Protein AF-A0A380MUN2-F1 (afdb_monomer)

Radius of gyration: 21.67 Å; Cα contacts (8 Å, |Δi|>4): 371; chains: 1; bounding box: 38×36×96 Å

Solvent-accessible surface area (backbone atoms only — not comparable to full-atom values): 10133 Å² total; per-residue (Å²): 135,88,82,86,85,76,82,78,80,78,74,77,78,76,71,75,78,77,67,61,36,47,60,66,56,54,31,53,50,42,39,72,58,62,62,52,36,33,36,39,44,33,40,36,39,48,80,94,51,96,63,57,52,64,36,32,35,39,39,40,35,40,52,42,86,88,79,66,45,54,35,38,41,39,36,34,62,33,86,57,75,43,47,36,42,38,43,92,96,43,37,25,34,62,51,93,94,35,79,40,82,55,82,50,72,70,49,55,57,52,46,55,52,46,42,47,44,60,37,52,54,68,61,48,56,72,46,22,47,78,49,45,41,47,34,75,70,51,30,39,42,39,38,35,50,64,42,74,74,45,43,65,50,32,55,38,34,42,37,33,28,37,78,48,77,34,36,41,37,38,34,31,52,86,66,30,37,38,41,36,42,44,49,74,60,131

InterPro domains:
  IPR004564 Outer membrane lipoprotein carrier protein LolA-like [PF19574] (24-177)
  IPR004564 Outer membrane lipoprotein carrier protein LolA-like [cd16325] (24-185)
  IPR029046 Lipoprotein localisation LolA/LolB/LppX [SSF89392] (29-184)

Structure (mmCIF, N/CA/C/O backbone):
data_AF-A0A380MUN2-F1
#
_entry.id   AF-A0A380MUN2-F1
#
loop_
_atom_site.group_PDB
_atom_site.id
_atom_site.type_symbol
_atom_site.label_atom_id
_atom_site.label_alt_id
_atom_site.label_comp_id
_atom_site.label_asym_id
_atom_site.label_entity_id
_atom_site.label_seq_id
_atom_site.pdbx_PDB_ins_code
_atom_site.Cartn_x
_atom_site.Cartn_y
_atom_site.Cartn_z
_atom_site.occupancy
_atom_site.B_iso_or_equiv
_atom_site.auth_seq_id
_atom_site.auth_comp_id
_atom_site.auth_asym_id
_atom_site.auth_atom_id
_atom_site.pdbx_PDB_model_num
ATOM 1 N N . MET A 1 1 ? 10.670 -14.503 -75.117 1.00 39.28 1 MET A N 1
ATOM 2 C CA . MET A 1 1 ? 11.523 -13.384 -74.653 1.00 39.28 1 MET A CA 1
ATOM 3 C C . MET A 1 1 ? 10.653 -12.486 -73.768 1.00 39.28 1 MET A C 1
ATOM 5 O O . MET A 1 1 ? 9.633 -12.039 -74.254 1.00 39.28 1 MET A O 1
ATOM 9 N N . ILE A 1 2 ? 10.826 -12.516 -72.432 1.00 44.19 2 ILE A N 1
ATOM 10 C CA . ILE A 1 2 ? 11.514 -11.465 -71.623 1.00 44.19 2 ILE A CA 1
ATOM 11 C C . ILE A 1 2 ? 10.584 -10.236 -71.470 1.00 44.19 2 ILE A C 1
ATOM 13 O O . ILE A 1 2 ? 10.291 -9.609 -72.469 1.00 44.19 2 ILE A O 1
ATOM 17 N N . LYS A 1 3 ? 10.048 -9.821 -70.310 1.00 42.91 3 LYS A N 1
ATOM 18 C CA . LYS A 1 3 ? 10.453 -9.927 -68.895 1.00 42.91 3 LYS A CA 1
ATOM 19 C C . LYS A 1 3 ? 9.218 -9.852 -67.975 1.00 42.91 3 LYS A C 1
ATOM 21 O O . LYS A 1 3 ? 8.330 -9.034 -68.178 1.00 42.91 3 LYS A O 1
ATOM 26 N N . ARG A 1 4 ? 9.213 -10.696 -66.939 1.00 52.41 4 ARG A N 1
ATOM 27 C CA . ARG A 1 4 ? 8.294 -10.681 -65.789 1.00 52.41 4 ARG A CA 1
ATOM 28 C C . ARG A 1 4 ? 8.614 -9.459 -64.918 1.00 52.41 4 ARG A C 1
ATOM 30 O O . ARG A 1 4 ? 9.709 -9.402 -64.366 1.00 52.41 4 ARG A O 1
ATOM 37 N N . TYR A 1 5 ? 7.688 -8.515 -64.770 1.00 54.03 5 TYR A N 1
ATOM 38 C CA . TYR A 1 5 ? 7.782 -7.483 -63.734 1.00 54.03 5 TYR A CA 1
ATOM 39 C C . TYR A 1 5 ? 7.218 -8.049 -62.430 1.00 54.03 5 TYR A C 1
ATOM 41 O O . TYR A 1 5 ? 6.038 -7.920 -62.123 1.00 54.03 5 TYR A O 1
ATOM 49 N N . LEU A 1 6 ? 8.080 -8.750 -61.694 1.00 49.31 6 LEU A N 1
ATOM 50 C CA . LEU A 1 6 ? 7.841 -9.124 -60.307 1.00 49.31 6 LEU A CA 1
ATOM 51 C C . LEU A 1 6 ? 8.139 -7.880 -59.457 1.00 49.31 6 LEU A C 1
ATOM 53 O O . LEU A 1 6 ? 9.292 -7.613 -59.124 1.00 49.31 6 LEU A O 1
ATOM 57 N N . ILE A 1 7 ? 7.119 -7.070 -59.175 1.00 56.44 7 ILE A N 1
ATOM 58 C CA . ILE A 1 7 ? 7.229 -5.984 -58.196 1.00 56.44 7 ILE A CA 1
ATOM 59 C C . ILE A 1 7 ? 7.293 -6.651 -56.819 1.00 56.44 7 ILE A C 1
ATOM 61 O O . ILE A 1 7 ? 6.284 -7.082 -56.267 1.00 56.44 7 ILE A O 1
ATOM 65 N N . LEU A 1 8 ? 8.513 -6.800 -56.305 1.00 51.88 8 LEU A N 1
ATOM 66 C CA . LEU A 1 8 ? 8.790 -7.158 -54.920 1.00 51.88 8 LEU A CA 1
ATOM 67 C C . LEU A 1 8 ? 8.307 -6.006 -54.033 1.00 51.88 8 LEU A C 1
ATOM 69 O O . LEU A 1 8 ? 8.982 -4.989 -53.891 1.00 51.88 8 LEU A O 1
ATOM 73 N N . ILE A 1 9 ? 7.121 -6.168 -53.448 1.00 57.00 9 ILE A N 1
ATOM 74 C CA . ILE A 1 9 ? 6.681 -5.378 -52.300 1.00 57.00 9 ILE A CA 1
ATOM 75 C C . ILE A 1 9 ? 7.599 -5.780 -51.144 1.00 57.00 9 ILE A C 1
ATOM 77 O O . ILE A 1 9 ? 7.397 -6.800 -50.489 1.00 57.00 9 ILE A O 1
ATOM 81 N N . LEU A 1 10 ? 8.660 -5.000 -50.942 1.00 52.75 10 LEU A N 1
ATOM 82 C CA . LEU A 1 10 ? 9.506 -5.069 -49.761 1.00 52.75 10 LEU A CA 1
ATOM 83 C C . LEU A 1 10 ? 8.689 -4.490 -48.598 1.00 52.75 10 LEU A C 1
ATOM 85 O O . LEU A 1 10 ? 8.788 -3.310 -48.270 1.00 52.75 10 LEU A O 1
ATOM 89 N N . SER A 1 11 ? 7.808 -5.308 -48.022 1.00 58.56 11 SER A N 1
ATOM 90 C CA . SER A 1 11 ? 7.147 -4.991 -46.764 1.00 58.56 11 SER A CA 1
ATOM 91 C C . SER A 1 11 ? 8.227 -4.926 -45.690 1.00 58.56 11 SER A C 1
ATOM 93 O O . SER A 1 11 ? 8.662 -5.952 -45.164 1.00 58.56 11 SER A O 1
ATOM 95 N N . ALA A 1 12 ? 8.700 -3.715 -45.405 1.00 54.59 12 ALA A N 1
ATOM 96 C CA . ALA A 1 12 ? 9.470 -3.426 -44.215 1.00 54.59 12 ALA A CA 1
ATOM 97 C C . ALA A 1 12 ? 8.610 -3.837 -43.014 1.00 54.59 12 ALA A C 1
ATOM 99 O O . ALA A 1 12 ? 7.695 -3.117 -42.616 1.00 54.59 12 ALA A O 1
ATOM 100 N N . LEU A 1 13 ? 8.881 -5.021 -42.459 1.00 53.84 13 LEU A N 1
ATOM 101 C CA . LEU A 1 13 ? 8.507 -5.341 -41.092 1.00 53.84 13 LEU A CA 1
ATOM 102 C C . LEU A 1 13 ? 9.289 -4.358 -40.217 1.00 53.84 13 LEU A C 1
ATOM 104 O O . LEU A 1 13 ? 10.392 -4.644 -39.761 1.00 53.84 13 LEU A O 1
ATOM 108 N N . MET A 1 14 ? 8.730 -3.165 -40.014 1.00 52.12 14 MET A N 1
ATOM 109 C CA . MET A 1 14 ? 8.998 -2.412 -38.802 1.00 52.12 14 MET A CA 1
ATOM 110 C C . MET A 1 14 ? 8.396 -3.245 -37.679 1.00 52.12 14 MET A C 1
ATOM 112 O O . MET A 1 14 ? 7.242 -3.069 -37.299 1.00 52.12 14 MET A O 1
ATOM 116 N N . THR A 1 15 ? 9.156 -4.223 -37.194 1.00 51.22 15 THR A N 1
ATOM 117 C CA . THR A 1 15 ? 8.929 -4.780 -35.872 1.00 51.22 15 THR A CA 1
ATOM 118 C C . THR A 1 15 ? 9.022 -3.599 -34.926 1.00 51.22 15 THR A C 1
ATOM 120 O O . THR A 1 15 ? 10.104 -3.095 -34.639 1.00 51.22 15 THR A O 1
ATOM 123 N N . THR A 1 16 ? 7.876 -3.081 -34.495 1.00 53.41 16 THR A N 1
ATOM 124 C CA . THR A 1 16 ? 7.834 -2.190 -33.348 1.00 53.41 16 THR A CA 1
ATOM 125 C C . THR A 1 16 ? 8.392 -3.006 -32.198 1.00 53.41 16 THR A C 1
ATOM 127 O O . THR A 1 16 ? 7.759 -3.964 -31.752 1.00 53.41 16 THR A O 1
ATOM 130 N N . TRP A 1 17 ? 9.610 -2.681 -31.774 1.00 56.34 17 TRP A N 1
ATOM 131 C CA . TRP A 1 17 ? 10.154 -3.170 -30.522 1.00 56.34 17 TRP A CA 1
ATOM 132 C C . TRP A 1 17 ? 9.238 -2.601 -29.446 1.00 56.34 17 TRP A C 1
ATOM 134 O O . TRP A 1 17 ? 9.382 -1.452 -29.034 1.00 56.34 17 TRP A O 1
ATOM 144 N N . ALA A 1 18 ? 8.218 -3.368 -29.070 1.00 58.12 18 ALA A N 1
ATOM 145 C CA . ALA A 1 18 ? 7.436 -3.082 -27.890 1.00 58.12 18 ALA A CA 1
ATOM 146 C C . ALA A 1 18 ? 8.373 -3.361 -26.716 1.00 58.12 18 ALA A C 1
ATOM 148 O O . ALA A 1 18 ? 8.508 -4.498 -26.264 1.00 58.12 18 ALA A O 1
ATOM 149 N N . TYR A 1 19 ? 9.115 -2.335 -26.301 1.00 68.50 19 TYR A N 1
ATOM 150 C CA . TYR A 1 19 ? 9.854 -2.375 -25.053 1.00 68.50 19 TYR A CA 1
ATOM 151 C C . TYR A 1 19 ? 8.816 -2.495 -23.943 1.00 68.50 19 TYR A C 1
ATOM 153 O O . TYR A 1 19 ? 8.148 -1.521 -23.608 1.00 68.50 19 TYR A O 1
ATOM 161 N N . SER A 1 20 ? 8.648 -3.711 -23.425 1.00 84.44 20 SER A N 1
ATOM 162 C CA . SER A 1 20 ? 7.908 -3.910 -22.187 1.00 84.44 20 SER A CA 1
ATOM 163 C C . SER A 1 20 ? 8.639 -3.146 -21.097 1.00 84.44 20 SER A C 1
ATOM 165 O O . SER A 1 20 ? 9.856 -3.295 -20.946 1.00 84.44 20 SER A O 1
ATOM 167 N N . ILE A 1 21 ? 7.904 -2.324 -20.358 1.00 92.19 21 ILE A N 1
ATOM 168 C CA . ILE A 1 21 ? 8.467 -1.602 -19.226 1.00 92.19 21 ILE A CA 1
ATOM 169 C C . ILE A 1 21 ? 9.034 -2.590 -18.205 1.00 92.19 21 ILE A C 1
ATOM 171 O O . ILE A 1 21 ? 8.434 -3.638 -17.942 1.00 92.19 21 ILE A O 1
ATOM 175 N N . THR A 1 22 ? 10.195 -2.269 -17.641 1.00 92.44 22 THR A N 1
ATOM 176 C CA . THR A 1 22 ? 10.779 -3.066 -16.564 1.00 92.44 22 THR A CA 1
ATOM 177 C C . THR A 1 22 ? 10.295 -2.574 -15.201 1.00 92.44 22 THR A C 1
ATOM 179 O O . THR A 1 22 ? 9.937 -1.401 -15.041 1.00 92.44 22 THR A O 1
ATOM 182 N N . PRO A 1 23 ? 10.298 -3.444 -14.185 1.00 90.50 23 PRO A N 1
ATOM 183 C CA . PRO A 1 23 ? 9.978 -3.042 -12.823 1.00 90.50 23 PRO A CA 1
ATOM 184 C C . PRO A 1 23 ? 10.822 -1.846 -12.309 1.00 90.50 23 PRO A C 1
ATOM 186 O O . PRO A 1 23 ? 10.283 -0.915 -11.708 1.00 90.50 23 PRO A O 1
ATOM 189 N N . GLU A 1 24 ? 12.118 -1.798 -12.637 1.00 88.50 24 GLU A N 1
ATOM 190 C CA . GLU A 1 24 ? 13.032 -0.703 -12.271 1.00 88.50 24 GLU A CA 1
ATOM 191 C C . GLU A 1 24 ? 12.635 0.617 -12.944 1.00 88.50 24 GLU A C 1
ATOM 193 O O . GLU A 1 24 ? 12.717 1.684 -12.336 1.00 88.50 24 GLU A O 1
ATOM 198 N N . GLN A 1 25 ? 12.178 0.563 -14.200 1.00 90.94 25 GLN A N 1
ATOM 199 C CA . GLN A 1 25 ? 11.708 1.746 -14.924 1.00 90.94 25 GLN A CA 1
ATOM 200 C C . GLN A 1 25 ? 10.449 2.337 -14.278 1.00 90.94 25 GLN A C 1
ATOM 202 O O . GLN A 1 25 ? 10.354 3.558 -14.146 1.00 90.94 25 GLN A O 1
ATOM 207 N N . ILE A 1 26 ? 9.520 1.488 -13.817 1.00 90.94 26 ILE A N 1
ATOM 208 C CA . ILE A 1 26 ? 8.344 1.925 -13.046 1.00 90.94 26 ILE A CA 1
ATOM 209 C C . ILE A 1 26 ? 8.791 2.610 -11.749 1.00 90.94 26 ILE A C 1
ATOM 211 O O . ILE A 1 26 ? 8.302 3.692 -11.423 1.00 90.94 26 ILE A O 1
ATOM 215 N N . ALA A 1 27 ? 9.748 2.021 -11.028 1.00 86.06 27 ALA A N 1
ATOM 216 C CA . ALA A 1 27 ? 10.263 2.590 -9.785 1.00 86.06 27 ALA A CA 1
ATOM 217 C C . ALA A 1 27 ? 10.883 3.979 -9.997 1.00 86.06 27 ALA A C 1
ATOM 219 O O . ALA A 1 27 ? 10.533 4.926 -9.292 1.00 86.06 27 ALA A O 1
ATOM 220 N N . ILE A 1 28 ? 11.738 4.128 -11.015 1.00 87.62 28 ILE A N 1
ATOM 221 C CA . ILE A 1 28 ? 12.347 5.414 -11.384 1.00 87.62 28 ILE A CA 1
ATOM 222 C C . ILE A 1 28 ? 11.261 6.451 -11.702 1.00 87.62 28 ILE A C 1
ATOM 224 O O . ILE A 1 28 ? 11.330 7.589 -11.233 1.00 87.62 28 ILE A O 1
ATOM 228 N N . GLN A 1 29 ? 10.234 6.064 -12.461 1.00 88.81 29 GLN A N 1
ATOM 229 C CA . GLN A 1 29 ? 9.125 6.946 -12.824 1.00 88.81 29 GLN A CA 1
ATOM 230 C C . GLN A 1 29 ? 8.338 7.439 -11.596 1.00 88.81 29 GLN A C 1
ATOM 232 O O . GLN A 1 29 ? 8.020 8.628 -11.495 1.00 88.81 29 GLN A O 1
ATOM 237 N N . LEU A 1 30 ? 8.070 6.556 -10.629 1.00 85.69 30 LEU A N 1
ATOM 238 C CA . LEU A 1 30 ? 7.397 6.907 -9.373 1.00 85.69 30 LEU A CA 1
ATOM 239 C C . LEU A 1 30 ? 8.280 7.763 -8.449 1.00 85.69 30 LEU A C 1
ATOM 241 O O . LEU A 1 30 ? 7.787 8.664 -7.762 1.00 85.69 30 LEU A O 1
ATOM 245 N N . GLN A 1 31 ? 9.595 7.540 -8.451 1.00 83.19 31 GLN A N 1
ATOM 246 C CA . GLN A 1 31 ? 10.541 8.312 -7.646 1.00 83.19 31 GLN A CA 1
ATOM 247 C C . GLN A 1 31 ? 10.651 9.774 -8.085 1.00 83.19 31 GLN A C 1
ATOM 249 O O . GLN A 1 31 ? 10.779 10.643 -7.220 1.00 83.19 31 GLN A O 1
ATOM 254 N N . GLN A 1 32 ? 10.561 10.055 -9.390 1.00 84.06 32 GLN A N 1
ATOM 255 C CA . GLN A 1 32 ? 10.694 11.406 -9.957 1.00 84.06 32 GLN A CA 1
ATOM 256 C C . GLN A 1 32 ? 9.649 12.407 -9.434 1.00 84.06 32 GLN A C 1
ATOM 258 O O . GLN A 1 32 ? 9.868 13.620 -9.496 1.00 84.06 32 GLN A O 1
ATOM 263 N N . GLN A 1 33 ? 8.539 11.919 -8.875 1.00 80.00 33 GLN A N 1
ATOM 264 C CA . GLN A 1 33 ? 7.504 12.754 -8.275 1.00 80.00 33 GLN A CA 1
ATOM 265 C C . GLN A 1 33 ? 8.009 13.353 -6.948 1.00 80.00 33 GLN A C 1
ATOM 267 O O . GLN A 1 33 ? 8.146 12.644 -5.945 1.00 80.00 33 GLN A O 1
ATOM 272 N N . LYS A 1 34 ? 8.311 14.662 -6.955 1.00 77.62 34 LYS A N 1
ATOM 273 C CA . LYS A 1 34 ? 8.815 15.420 -5.787 1.00 77.62 34 LYS A CA 1
ATOM 274 C C . LYS A 1 34 ? 7.748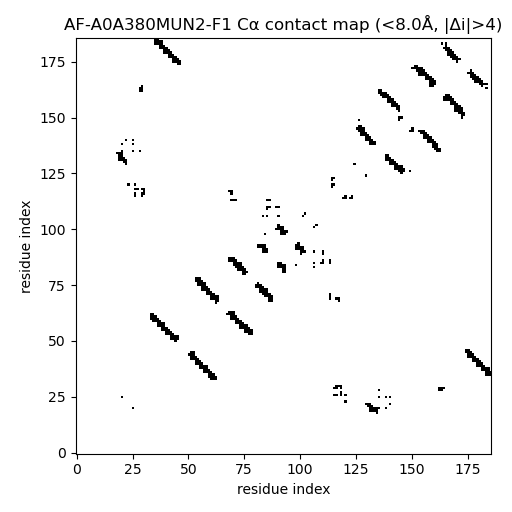 15.658 -4.722 1.00 77.62 34 LYS A C 1
ATOM 276 O O . LYS A 1 34 ? 8.036 15.609 -3.530 1.00 77.62 34 LYS A O 1
ATOM 281 N N . SER A 1 35 ? 6.546 15.978 -5.179 1.00 85.94 35 SER A N 1
ATOM 282 C CA . SER A 1 35 ? 5.355 16.123 -4.359 1.00 85.94 35 SER A CA 1
ATOM 283 C C . SER A 1 35 ? 4.189 15.571 -5.158 1.00 85.94 35 SER A C 1
ATOM 285 O O . SER A 1 35 ? 4.136 15.773 -6.373 1.00 85.94 35 SER A O 1
ATOM 287 N N . LEU A 1 36 ? 3.297 14.851 -4.495 1.00 89.12 36 LEU A N 1
ATOM 288 C CA . LEU A 1 36 ? 2.086 14.329 -5.109 1.00 89.12 36 LEU A CA 1
ATOM 289 C C . LEU A 1 36 ? 0.981 14.337 -4.067 1.00 89.12 36 LEU A C 1
ATOM 291 O O . LEU A 1 36 ? 1.100 13.681 -3.034 1.00 89.12 36 LEU A O 1
ATOM 295 N N . GLU A 1 37 ? -0.097 15.045 -4.359 1.00 93.56 37 GLU A N 1
ATOM 296 C CA . GLU A 1 37 ? -1.292 15.056 -3.529 1.00 93.56 37 GLU A CA 1
ATOM 297 C C . GLU A 1 37 ? -2.501 14.582 -4.323 1.00 93.56 37 GLU A C 1
ATOM 299 O O . GLU A 1 37 ? -2.500 14.558 -5.555 1.00 93.56 37 GLU A O 1
ATOM 304 N N . GLY A 1 38 ? -3.535 14.158 -3.612 1.00 94.81 38 GLY A N 1
ATOM 305 C CA . GLY A 1 38 ? -4.752 13.701 -4.250 1.00 94.81 38 GLY A CA 1
ATOM 306 C C . GLY A 1 38 ? -5.769 13.163 -3.267 1.00 94.81 38 GLY A C 1
ATOM 307 O O . GLY A 1 38 ? -5.652 13.310 -2.048 1.00 94.81 38 GLY A O 1
ATOM 308 N N . SER A 1 39 ? -6.794 12.528 -3.819 1.00 96.56 39 SER A N 1
ATOM 309 C CA . SER A 1 39 ? -7.760 11.749 -3.050 1.00 96.56 39 SER A CA 1
ATOM 310 C C . SER A 1 39 ? -7.621 10.267 -3.324 1.00 96.56 39 SER A C 1
ATOM 312 O O . SER A 1 39 ? -7.180 9.871 -4.401 1.00 96.56 39 SER A O 1
ATOM 314 N N . PHE A 1 40 ? -8.065 9.461 -2.370 1.00 95.06 40 PHE A N 1
ATOM 315 C CA . PHE A 1 40 ? -8.186 8.025 -2.553 1.00 95.06 40 PHE A CA 1
ATOM 316 C C . PHE A 1 40 ? -9.602 7.542 -2.235 1.00 95.06 40 PHE A C 1
ATOM 318 O O . PHE A 1 40 ? -10.309 8.123 -1.404 1.00 95.06 40 PHE A O 1
ATOM 325 N N . PHE A 1 41 ? -9.976 6.435 -2.866 1.00 96.88 41 PHE A N 1
ATOM 326 C CA . PHE A 1 41 ? -11.126 5.620 -2.499 1.00 96.88 41 PHE A CA 1
ATOM 327 C C . PHE A 1 41 ? -10.658 4.183 -2.298 1.00 96.88 41 PHE A C 1
ATOM 329 O O . PHE A 1 41 ? -10.030 3.601 -3.178 1.00 96.88 41 PHE A O 1
ATOM 336 N N . GLN A 1 42 ? -10.934 3.624 -1.127 1.00 94.44 42 GLN A N 1
ATOM 337 C CA . GLN A 1 42 ? -10.507 2.295 -0.731 1.00 94.44 42 GLN A CA 1
ATOM 338 C C . GLN A 1 42 ? -11.718 1.417 -0.440 1.00 94.44 42 GLN A C 1
ATOM 340 O O . GLN A 1 42 ? -12.632 1.828 0.271 1.00 94.44 42 GLN A O 1
ATOM 345 N N . GLN A 1 43 ? -11.658 0.168 -0.892 1.00 95.19 43 GLN A N 1
ATOM 346 C CA . GLN A 1 43 ? -12.603 -0.875 -0.516 1.00 95.19 43 GLN A CA 1
ATOM 347 C C . GLN A 1 43 ? -11.846 -2.050 0.092 1.00 95.19 43 GLN A C 1
ATOM 349 O O . GLN A 1 43 ? -10.881 -2.548 -0.486 1.00 95.19 43 GLN A O 1
ATOM 354 N N . ARG A 1 44 ? -12.280 -2.506 1.268 1.00 92.88 44 ARG A N 1
ATOM 355 C CA . ARG A 1 44 ? -11.740 -3.693 1.937 1.00 92.88 44 ARG A CA 1
ATOM 356 C C . ARG A 1 44 ? -12.816 -4.766 2.037 1.00 92.88 44 ARG A C 1
ATOM 358 O O . ARG A 1 44 ? -13.782 -4.631 2.784 1.00 92.88 44 ARG A O 1
ATOM 365 N N . TYR A 1 45 ? -12.612 -5.846 1.302 1.00 94.19 45 TYR A N 1
ATOM 366 C CA . TYR A 1 45 ? -13.436 -7.043 1.279 1.00 94.19 45 TYR A CA 1
ATOM 367 C C . TYR A 1 45 ? -12.919 -7.993 2.358 1.00 94.19 45 TYR A C 1
ATOM 369 O O . TYR A 1 45 ? -11.879 -8.630 2.190 1.00 94.19 45 TYR A O 1
ATOM 377 N N . LEU A 1 46 ? -13.618 -8.030 3.491 1.00 91.50 46 LEU A N 1
ATOM 378 C CA . LEU A 1 46 ? -13.302 -8.922 4.603 1.00 91.50 46 LEU A CA 1
ATOM 379 C C . LEU A 1 46 ? -14.115 -10.202 4.499 1.00 91.50 46 LEU A C 1
ATOM 381 O O . LEU A 1 46 ? -15.318 -10.167 4.222 1.00 91.50 46 LEU A O 1
ATOM 385 N N . ARG A 1 47 ? -13.481 -11.332 4.807 1.00 88.25 47 ARG A N 1
ATOM 386 C CA . ARG A 1 47 ? -14.195 -12.604 4.886 1.00 88.25 47 ARG A CA 1
ATOM 387 C C . ARG A 1 47 ? -15.343 -12.524 5.898 1.00 88.25 47 ARG A C 1
ATOM 389 O O . ARG A 1 47 ? -15.143 -12.157 7.052 1.00 88.25 47 ARG A O 1
ATOM 396 N N . GLY A 1 48 ? -16.540 -12.914 5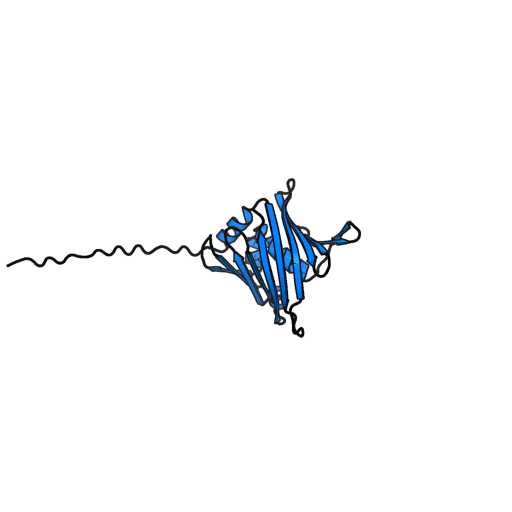.466 1.00 87.50 48 GLY A N 1
ATOM 397 C CA . GLY A 1 48 ? -17.740 -12.928 6.309 1.00 87.50 48 GLY A CA 1
ATOM 398 C C . GLY A 1 48 ? -18.545 -11.626 6.313 1.00 87.50 48 GLY A C 1
ATOM 399 O O . GLY A 1 48 ? -19.601 -11.597 6.937 1.00 87.50 48 GLY A O 1
ATOM 400 N N . LEU A 1 49 ? -18.104 -10.581 5.604 1.00 90.88 49 LEU A N 1
ATOM 401 C CA . LEU A 1 49 ? -18.935 -9.409 5.327 1.00 90.88 49 LEU A CA 1
ATOM 402 C C . LEU A 1 49 ? -19.556 -9.512 3.930 1.00 90.88 49 LEU A C 1
ATOM 404 O O . LEU A 1 49 ? -18.877 -9.854 2.966 1.00 90.88 49 LEU A O 1
ATOM 408 N N . GLU A 1 50 ? -20.844 -9.181 3.816 1.00 90.94 50 GLU A N 1
ATOM 409 C CA . GLU A 1 50 ? -21.551 -9.149 2.524 1.00 90.94 50 GLU A CA 1
ATOM 410 C C . GLU A 1 50 ? -21.136 -7.959 1.652 1.00 90.94 50 GLU A C 1
ATOM 412 O O . GLU A 1 50 ? -21.167 -8.035 0.425 1.00 90.94 50 GLU A O 1
ATOM 417 N N . LYS A 1 51 ? -20.760 -6.844 2.288 1.00 94.00 51 LYS A N 1
ATOM 418 C CA . LYS A 1 51 ? -20.334 -5.607 1.629 1.00 94.00 51 LYS A CA 1
ATOM 419 C C . LYS A 1 51 ? -18.921 -5.235 2.073 1.00 94.00 51 LYS A C 1
ATOM 421 O O . LYS A 1 51 ? -18.575 -5.485 3.232 1.00 94.00 51 LYS A O 1
ATOM 426 N N . PRO A 1 52 ? -18.109 -4.630 1.189 1.00 95.12 52 PRO A N 1
ATOM 427 C CA . PRO A 1 52 ? -16.805 -4.130 1.585 1.00 95.12 52 PRO A CA 1
ATOM 428 C C . PRO A 1 52 ? -16.940 -2.985 2.590 1.00 95.12 52 PRO A C 1
ATOM 430 O O . PRO A 1 52 ? -17.933 -2.257 2.614 1.00 95.12 52 PRO A O 1
ATOM 433 N N . ILE A 1 53 ? -15.900 -2.803 3.397 1.00 93.00 53 ILE A N 1
ATOM 434 C CA . ILE A 1 53 ? -15.703 -1.565 4.146 1.00 93.00 53 ILE A CA 1
ATOM 435 C C . ILE A 1 53 ? -15.130 -0.543 3.174 1.00 93.00 53 ILE A C 1
ATOM 437 O O . ILE A 1 53 ? -14.069 -0.771 2.592 1.00 93.00 53 ILE A O 1
ATOM 441 N N . GLU A 1 54 ? -15.820 0.576 3.024 1.00 95.69 54 GLU A N 1
ATOM 442 C CA . GLU A 1 54 ? -15.406 1.658 2.139 1.00 95.69 54 GLU A CA 1
ATOM 443 C C . GLU A 1 54 ? -14.809 2.795 2.956 1.00 95.69 54 GLU A C 1
ATOM 445 O O . GLU A 1 54 ? -15.376 3.194 3.973 1.00 95.69 54 GLU A O 1
ATOM 450 N N . SER A 1 55 ? -13.669 3.307 2.503 1.00 94.12 55 SER A N 1
ATOM 451 C CA . SER A 1 55 ? -12.978 4.441 3.109 1.00 94.12 55 SER A CA 1
ATOM 452 C C . SER A 1 55 ? -12.550 5.421 2.028 1.00 94.12 55 SER A C 1
ATOM 454 O O . SER A 1 55 ? -12.140 5.018 0.943 1.00 94.12 55 SER A O 1
ATOM 456 N N . CYS A 1 56 ? -12.580 6.713 2.324 1.00 96.12 56 CYS A N 1
ATOM 457 C CA . CYS A 1 56 ? -12.090 7.736 1.406 1.00 96.12 56 CYS A CA 1
ATOM 458 C C . CYS A 1 56 ? -11.390 8.861 2.158 1.00 96.12 56 CYS A C 1
ATOM 460 O O . CYS A 1 56 ? -11.550 9.016 3.375 1.00 96.12 56 CYS A O 1
ATOM 462 N N . GLY A 1 57 ? -10.602 9.638 1.426 1.00 96.06 57 GLY A N 1
ATOM 463 C CA . GLY A 1 57 ? -9.939 10.806 1.978 1.00 96.06 57 GLY A CA 1
ATOM 464 C C . GLY A 1 57 ? -8.841 11.343 1.077 1.00 96.06 57 GLY A C 1
ATOM 465 O O . GLY A 1 57 ? -8.955 11.295 -0.151 1.00 96.06 57 GLY A O 1
ATOM 466 N N . LYS A 1 58 ? -7.785 11.876 1.692 1.00 96.06 58 LYS A N 1
ATOM 467 C CA . LYS A 1 58 ? -6.701 12.605 1.026 1.00 96.06 58 LYS A CA 1
ATOM 468 C C . LYS A 1 58 ? -5.339 12.007 1.332 1.00 96.06 58 LYS A C 1
ATOM 470 O O . LYS A 1 58 ? -5.130 11.405 2.386 1.00 96.06 58 LYS A O 1
ATOM 475 N N . TYR A 1 59 ? -4.405 12.206 0.414 1.00 93.06 59 TYR A N 1
ATOM 476 C CA . TYR A 1 59 ? -3.008 11.863 0.622 1.00 93.06 59 TYR A CA 1
ATOM 477 C C . TYR A 1 59 ? -2.091 12.988 0.149 1.00 93.06 59 TYR A C 1
ATOM 479 O O . TYR A 1 59 ? -2.426 13.717 -0.784 1.00 93.06 59 TYR A O 1
ATOM 487 N N . LEU A 1 60 ? -0.928 13.092 0.786 1.00 92.69 60 LEU A N 1
ATOM 488 C CA . LEU A 1 60 ? 0.172 13.962 0.389 1.00 92.69 60 LEU A CA 1
ATOM 489 C C . LEU A 1 60 ? 1.479 13.189 0.532 1.00 92.69 60 LEU A C 1
ATOM 491 O O . LEU A 1 60 ? 1.789 12.664 1.600 1.00 92.69 60 LEU A O 1
ATOM 495 N N . ILE A 1 61 ? 2.245 13.135 -0.546 1.00 89.00 61 ILE A N 1
ATOM 496 C CA . ILE A 1 61 ? 3.601 12.603 -0.579 1.00 89.00 61 ILE A CA 1
ATOM 497 C C . ILE A 1 61 ? 4.535 13.785 -0.745 1.00 89.00 61 ILE A C 1
ATOM 499 O O . ILE A 1 61 ? 4.376 14.561 -1.683 1.00 89.00 61 ILE A O 1
ATOM 503 N N . GLU A 1 62 ? 5.529 13.897 0.125 1.00 88.88 62 GLU A N 1
ATOM 504 C CA . GLU A 1 62 ? 6.492 14.992 0.089 1.00 88.88 62 GLU A CA 1
ATOM 505 C C . GLU A 1 62 ? 7.900 14.501 0.434 1.00 88.88 62 GLU A C 1
ATOM 507 O O . GLU A 1 62 ? 8.089 13.599 1.253 1.00 88.88 62 GLU A O 1
ATOM 512 N N . THR A 1 63 ? 8.907 15.097 -0.201 1.00 87.00 63 THR A N 1
ATOM 513 C CA . THR A 1 63 ? 10.311 14.887 0.162 1.00 87.00 63 THR A CA 1
ATOM 514 C C . THR A 1 63 ? 10.719 15.844 1.281 1.00 87.00 63 THR A C 1
ATOM 516 O O . THR A 1 63 ? 10.724 17.063 1.096 1.00 87.00 63 THR A O 1
ATOM 519 N N . ILE A 1 64 ? 11.133 15.290 2.421 1.00 84.06 64 ILE A N 1
ATOM 520 C CA . ILE A 1 64 ? 11.676 16.029 3.563 1.00 84.06 64 ILE A CA 1
ATOM 521 C C . ILE A 1 64 ? 12.966 16.737 3.125 1.00 84.06 64 ILE A C 1
ATOM 523 O O . ILE A 1 64 ? 13.864 16.131 2.533 1.00 84.06 64 ILE A O 1
ATOM 527 N N . LYS A 1 65 ? 13.071 18.047 3.379 1.00 83.88 65 LYS A N 1
ATOM 528 C CA . LYS A 1 65 ? 14.149 18.884 2.821 1.00 83.88 65 LYS A CA 1
ATOM 529 C C . LYS A 1 65 ? 15.526 18.500 3.356 1.00 83.88 65 LYS A C 1
ATOM 531 O O . LYS A 1 65 ? 16.484 18.528 2.574 1.00 83.88 65 LYS A O 1
ATOM 536 N N . GLU A 1 66 ? 15.588 18.161 4.640 1.00 83.94 66 GLU A N 1
ATOM 537 C CA . GLU A 1 66 ? 16.794 17.875 5.414 1.00 83.94 66 GLU A CA 1
ATOM 538 C C . GLU A 1 66 ? 17.351 16.483 5.106 1.00 83.94 66 GLU A C 1
ATOM 540 O O . GLU A 1 66 ? 18.540 16.351 4.830 1.00 83.94 66 GLU A O 1
ATOM 545 N N . THR A 1 67 ? 16.498 15.455 5.108 1.00 83.75 67 THR A N 1
ATOM 546 C CA . THR A 1 67 ? 16.920 14.053 4.938 1.00 83.75 67 THR A CA 1
ATOM 547 C C . THR A 1 67 ? 16.829 13.560 3.496 1.00 83.75 67 THR A C 1
ATOM 549 O O . THR A 1 67 ? 17.417 12.537 3.166 1.00 83.75 67 THR A O 1
ATOM 552 N N . LYS A 1 68 ? 16.101 14.276 2.625 1.00 82.75 68 LYS A N 1
ATOM 553 C CA . LYS A 1 68 ? 15.698 13.820 1.279 1.00 82.75 68 LYS A CA 1
ATOM 554 C C . LYS A 1 68 ? 14.846 12.549 1.274 1.00 82.75 68 LYS A C 1
ATOM 556 O O . LYS A 1 68 ? 14.587 12.000 0.205 1.00 82.75 68 LYS A O 1
ATOM 561 N N . GLU A 1 69 ? 14.362 12.115 2.431 1.00 83.06 69 GLU A N 1
ATOM 562 C CA . GLU A 1 69 ? 13.448 10.984 2.535 1.00 83.06 69 GLU A CA 1
ATOM 563 C C . GLU A 1 69 ? 12.035 11.398 2.134 1.00 83.06 69 GLU A C 1
ATOM 565 O O . GLU A 1 69 ? 11.632 12.548 2.322 1.00 83.06 69 GLU A O 1
ATOM 570 N N . LYS A 1 70 ? 11.263 10.461 1.582 1.00 85.12 70 LYS A N 1
ATOM 571 C CA . LYS A 1 70 ? 9.839 10.687 1.340 1.00 85.12 70 LYS A CA 1
ATOM 572 C C . LYS A 1 70 ? 9.045 10.385 2.605 1.00 85.12 70 LYS A C 1
ATOM 574 O O . LYS A 1 70 ? 9.325 9.420 3.313 1.00 85.12 70 LYS A O 1
ATOM 579 N N . GLN A 1 71 ? 8.020 11.187 2.846 1.00 88.75 71 GLN A N 1
ATOM 580 C CA . GLN A 1 71 ? 6.962 10.873 3.795 1.00 88.75 71 GLN A CA 1
ATOM 581 C C . GLN A 1 71 ? 5.612 10.870 3.091 1.00 88.75 71 GLN A C 1
ATOM 583 O O . GLN A 1 71 ? 5.409 11.574 2.100 1.00 88.75 71 GLN A O 1
ATOM 588 N N . LEU A 1 72 ? 4.697 10.072 3.628 1.00 90.38 72 LEU A N 1
ATOM 589 C CA . LEU A 1 72 ? 3.305 10.024 3.208 1.00 90.38 72 LEU A CA 1
ATOM 590 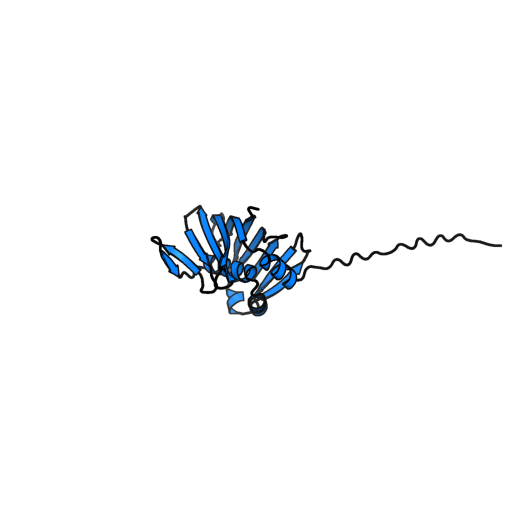C C . LEU A 1 72 ? 2.420 10.458 4.372 1.00 90.38 72 LEU A C 1
ATOM 592 O O . LEU A 1 72 ? 2.426 9.839 5.438 1.00 90.38 72 LEU A O 1
ATOM 596 N N . ILE A 1 73 ? 1.618 11.488 4.137 1.00 92.31 73 ILE A N 1
ATOM 597 C CA . ILE A 1 73 ? 0.493 11.861 4.983 1.00 92.31 73 ILE A CA 1
ATOM 598 C C . ILE A 1 73 ? -0.763 11.245 4.372 1.00 92.31 73 ILE A C 1
ATOM 600 O O . ILE A 1 73 ? -1.090 11.505 3.217 1.00 92.31 73 ILE A O 1
ATOM 604 N N . TRP A 1 74 ? -1.456 10.415 5.145 1.00 92.62 74 TRP A N 1
ATOM 605 C CA . TRP A 1 74 ? -2.666 9.710 4.731 1.00 92.62 74 TRP A CA 1
ATOM 606 C C . TRP A 1 74 ? -3.817 10.075 5.659 1.00 92.62 74 TRP A C 1
ATOM 608 O O . TRP A 1 74 ? -3.794 9.754 6.849 1.00 92.62 74 TRP A O 1
ATOM 618 N N . GLN A 1 75 ? -4.817 10.761 5.122 1.00 94.00 75 GLN A N 1
ATOM 619 C CA . GLN A 1 75 ? -5.935 11.306 5.880 1.00 94.00 75 GLN A CA 1
ATOM 620 C C . GLN A 1 75 ? -7.211 10.606 5.444 1.00 94.00 75 GLN A C 1
ATOM 622 O O . GLN A 1 75 ? -7.782 10.919 4.405 1.00 94.00 75 GLN A O 1
ATOM 627 N N . VAL A 1 76 ? -7.664 9.648 6.244 1.00 93.44 76 VAL A N 1
ATOM 628 C CA . VAL A 1 76 ? -8.990 9.054 6.085 1.00 93.44 76 VAL A CA 1
ATOM 629 C C . VAL A 1 76 ? -10.012 10.069 6.582 1.00 93.44 76 VAL A C 1
ATOM 631 O O . VAL A 1 76 ? -9.934 10.514 7.726 1.00 93.44 76 VAL A O 1
ATOM 634 N N . GLU A 1 77 ? -10.966 10.435 5.733 1.00 96.06 77 GLU A N 1
ATOM 635 C CA . GLU A 1 77 ? -12.051 11.366 6.054 1.00 96.06 77 GLU A CA 1
ATOM 636 C C . GLU A 1 77 ? -13.344 10.621 6.398 1.00 96.06 77 GLU A C 1
ATOM 638 O O . GLU A 1 77 ? -14.093 11.065 7.272 1.00 96.06 77 GLU A O 1
ATOM 643 N N . GLN A 1 78 ? -13.581 9.473 5.754 1.00 95.06 78 GLN A N 1
ATOM 644 C CA . GLN A 1 78 ? -14.726 8.592 5.995 1.00 95.06 78 GLN A CA 1
ATOM 645 C C . GLN A 1 78 ? -14.284 7.120 6.033 1.00 95.06 78 GLN A C 1
ATOM 647 O O . GLN A 1 78 ? -13.334 6.763 5.333 1.00 95.06 78 GLN A O 1
ATOM 652 N N . PRO A 1 79 ? -14.957 6.259 6.823 1.00 91.69 79 PRO A N 1
ATOM 653 C CA . PRO A 1 79 ? -16.098 6.561 7.699 1.00 91.69 79 PRO A CA 1
ATOM 654 C C . PRO A 1 79 ? -15.675 7.136 9.060 1.00 91.69 79 PRO A C 1
ATOM 656 O O . PRO A 1 79 ? -16.486 7.735 9.762 1.00 91.69 79 PRO A O 1
ATOM 659 N N . PHE A 1 80 ? -14.398 6.995 9.423 1.00 89.38 80 PHE A N 1
ATOM 660 C CA . PHE A 1 80 ? -13.828 7.531 10.655 1.00 89.38 80 PHE A CA 1
ATOM 661 C C . PHE A 1 80 ? -12.568 8.318 10.338 1.00 89.38 80 PHE A C 1
ATOM 663 O O . PHE A 1 80 ? -11.699 7.834 9.613 1.00 89.38 80 PHE A O 1
ATOM 670 N N . LYS A 1 81 ? -12.450 9.513 10.922 1.00 92.81 81 LYS A N 1
ATOM 671 C CA . LYS A 1 81 ? -11.284 10.364 10.701 1.00 92.81 81 LYS A CA 1
ATOM 672 C C . LYS A 1 81 ? -10.034 9.742 11.311 1.00 92.81 81 LYS A C 1
ATOM 674 O O . LYS A 1 81 ? -9.964 9.553 12.526 1.00 92.81 81 LYS A O 1
ATOM 679 N N . VAL A 1 82 ? -9.047 9.446 10.471 1.00 90.88 82 VAL A N 1
ATOM 680 C CA . VAL A 1 82 ? -7.750 8.902 10.884 1.00 90.88 82 VAL A CA 1
ATOM 681 C C . VAL A 1 82 ? -6.657 9.583 10.080 1.00 90.88 82 VAL A C 1
ATOM 683 O O . VAL A 1 82 ? -6.620 9.459 8.862 1.00 90.88 82 VAL A O 1
ATOM 686 N N . ASN A 1 83 ? -5.731 10.237 10.776 1.00 92.75 83 ASN A N 1
ATOM 687 C CA . ASN A 1 83 ? -4.533 10.798 10.167 1.00 92.75 83 ASN A CA 1
ATOM 688 C C . ASN A 1 83 ? -3.349 9.879 10.455 1.00 92.75 83 ASN A C 1
ATOM 690 O O . ASN A 1 83 ? -3.056 9.570 11.616 1.00 92.75 83 ASN A O 1
ATOM 694 N N . LEU A 1 84 ? -2.678 9.448 9.395 1.00 91.38 84 LEU A N 1
ATOM 695 C CA . LEU A 1 84 ? -1.452 8.672 9.448 1.00 91.38 84 LEU A CA 1
ATOM 696 C C . LEU A 1 84 ? -0.317 9.473 8.819 1.00 91.38 84 LEU A C 1
ATOM 698 O O . LEU A 1 84 ? -0.497 10.153 7.812 1.00 91.38 84 LEU A O 1
ATOM 702 N N . LYS A 1 85 ? 0.862 9.342 9.410 1.00 91.38 85 LYS A N 1
ATOM 703 C CA . LYS A 1 85 ? 2.134 9.774 8.850 1.00 91.38 85 LYS A CA 1
ATOM 704 C C . LYS A 1 85 ? 3.024 8.548 8.741 1.00 91.38 85 LYS A C 1
ATOM 706 O O . LYS A 1 85 ? 3.262 7.872 9.741 1.00 91.38 85 LYS A O 1
ATOM 711 N N . ILE A 1 86 ? 3.480 8.259 7.536 1.00 88.12 86 ILE A N 1
ATOM 712 C CA . ILE A 1 86 ? 4.349 7.132 7.222 1.00 88.12 86 ILE A CA 1
ATOM 713 C C . ILE A 1 86 ? 5.707 7.715 6.832 1.00 88.12 86 ILE A C 1
ATOM 715 O O . ILE A 1 86 ? 5.780 8.604 5.982 1.00 88.12 86 ILE A O 1
ATOM 719 N N . THR A 1 87 ? 6.766 7.226 7.469 1.00 87.12 87 THR A N 1
ATOM 720 C CA . THR A 1 87 ? 8.164 7.577 7.189 1.00 87.12 87 THR A CA 1
ATOM 721 C C . THR A 1 87 ? 9.022 6.308 7.163 1.00 87.12 87 THR A C 1
ATOM 723 O O . THR A 1 87 ? 8.538 5.207 7.434 1.00 87.12 87 THR A O 1
ATOM 726 N N . SER A 1 88 ? 10.315 6.453 6.876 1.00 80.81 88 SER A N 1
ATOM 727 C CA . SER A 1 88 ? 11.325 5.392 7.019 1.00 80.81 88 SER A CA 1
ATOM 728 C C . SER A 1 88 ? 11.379 4.796 8.442 1.00 80.81 88 SER A C 1
ATOM 730 O O . SER A 1 88 ? 11.625 3.605 8.622 1.00 80.81 88 SER A O 1
ATOM 732 N N . GLU A 1 89 ? 11.091 5.600 9.470 1.00 83.25 89 GLU A N 1
ATOM 733 C CA . GLU A 1 89 ? 11.102 5.195 10.886 1.00 83.25 89 GLU A CA 1
ATOM 734 C C . GLU A 1 89 ? 9.863 4.378 11.300 1.00 83.25 89 GLU A C 1
ATOM 736 O O . GLU A 1 89 ? 9.808 3.769 12.386 1.00 83.25 89 GLU A O 1
ATOM 741 N N . GLY A 1 90 ? 8.851 4.369 10.434 1.00 84.38 90 GLY A N 1
ATOM 742 C CA . GLY A 1 90 ? 7.613 3.629 10.579 1.00 84.38 90 GLY A CA 1
ATOM 743 C C . GLY A 1 90 ? 6.388 4.528 10.514 1.00 84.38 90 GLY A C 1
ATOM 744 O O . GLY A 1 90 ? 6.361 5.568 9.860 1.00 84.38 90 GLY A O 1
ATOM 745 N N . ILE A 1 91 ? 5.333 4.086 11.192 1.00 87.00 91 ILE A N 1
ATOM 746 C CA . ILE A 1 91 ? 3.990 4.604 10.961 1.00 87.00 91 ILE A CA 1
ATOM 747 C C . ILE A 1 91 ? 3.458 5.208 12.237 1.00 87.00 91 ILE A C 1
ATOM 749 O O . ILE A 1 91 ? 3.498 4.592 13.304 1.00 87.00 91 ILE A O 1
ATOM 753 N N . PHE A 1 92 ? 2.930 6.412 12.112 1.00 91.50 92 PHE A N 1
ATOM 754 C CA . PHE A 1 92 ? 2.438 7.205 13.213 1.00 91.50 92 PHE A CA 1
ATOM 755 C C . PHE A 1 92 ? 0.986 7.560 12.952 1.00 91.50 92 PHE A C 1
ATOM 757 O O . PHE A 1 92 ? 0.636 8.004 11.866 1.00 91.50 92 PHE A O 1
ATOM 764 N N . GLN A 1 93 ? 0.141 7.389 13.957 1.00 92.25 93 GLN A N 1
ATOM 765 C CA . GLN A 1 93 ? -1.232 7.868 13.939 1.00 92.25 93 GLN A CA 1
ATOM 766 C C . GLN A 1 93 ? -1.338 9.109 14.816 1.00 92.25 93 GLN A C 1
ATOM 768 O O . GLN A 1 93 ? -0.766 9.154 15.909 1.00 92.25 93 GLN A O 1
ATOM 773 N N . GLU A 1 94 ? -2.087 10.102 14.359 1.00 93.62 94 GLU A N 1
ATOM 774 C CA . GLU A 1 94 ? -2.406 11.260 15.181 1.00 93.62 94 GLU A CA 1
ATOM 775 C C . GLU A 1 94 ? -3.454 10.887 16.237 1.00 93.62 94 GLU A C 1
ATOM 777 O O . GLU A 1 94 ? -4.550 10.414 15.925 1.00 93.62 94 GLU A O 1
ATOM 782 N N . LYS A 1 95 ? -3.115 11.096 17.510 1.00 91.94 95 LYS A N 1
ATOM 783 C CA . LYS A 1 95 ? -4.013 10.937 18.658 1.00 91.94 95 LYS A CA 1
ATOM 784 C C . LYS A 1 95 ? -3.781 12.086 19.627 1.00 91.94 95 LYS A C 1
ATOM 786 O O . LYS A 1 95 ? -2.650 12.304 20.056 1.00 91.94 95 LYS A O 1
ATOM 791 N N . ASN A 1 96 ? -4.844 12.803 19.993 1.00 90.69 96 ASN A N 1
ATOM 792 C CA . ASN A 1 96 ? -4.774 13.974 20.878 1.00 90.69 96 ASN A CA 1
ATOM 793 C C . ASN A 1 96 ? -3.701 14.986 20.425 1.00 90.69 96 ASN A C 1
ATOM 795 O O . ASN A 1 96 ? -2.866 15.399 21.228 1.00 90.69 96 ASN A O 1
ATOM 799 N N . GLN A 1 97 ? -3.685 15.314 19.125 1.00 88.94 97 GLN A N 1
ATOM 800 C CA . GLN A 1 97 ? -2.724 16.242 18.499 1.00 88.94 97 GLN A CA 1
ATOM 801 C C . GLN A 1 97 ? -1.247 15.818 18.625 1.00 88.94 97 GLN A C 1
ATOM 803 O O . GLN A 1 97 ? -0.336 16.634 18.497 1.00 88.94 97 GLN A O 1
ATOM 808 N N . LYS A 1 98 ? -0.985 14.534 18.898 1.00 93.06 98 LYS A N 1
ATOM 809 C CA . LYS A 1 98 ? 0.362 13.963 18.976 1.00 93.06 98 LYS A CA 1
ATOM 810 C C . LYS A 1 98 ? 0.483 12.754 18.062 1.00 93.06 98 LYS A C 1
ATOM 812 O O . LYS A 1 98 ? -0.411 11.912 18.001 1.00 93.06 98 LYS A O 1
ATOM 817 N N . TRP A 1 99 ? 1.625 12.643 17.396 1.00 93.38 99 TRP A N 1
ATOM 818 C CA . TRP A 1 99 ? 1.978 11.476 16.596 1.00 93.38 99 TRP A CA 1
ATOM 819 C C . TRP A 1 99 ? 2.414 10.327 17.503 1.00 93.38 99 TRP A C 1
ATOM 821 O O . TRP A 1 99 ? 3.338 10.476 18.300 1.00 93.38 99 TRP A O 1
ATOM 831 N N . GLN A 1 100 ? 1.751 9.180 17.381 1.00 93.38 100 GLN A N 1
ATOM 832 C CA . GLN A 1 100 ? 2.055 7.975 18.153 1.00 93.38 100 GLN A CA 1
ATOM 833 C C . GLN A 1 100 ? 2.314 6.806 17.210 1.00 93.38 100 GLN A C 1
ATOM 835 O O . GLN A 1 100 ? 1.539 6.583 16.280 1.00 93.38 100 GLN A O 1
ATOM 840 N N . LYS A 1 101 ? 3.387 6.046 17.454 1.00 90.50 101 LYS A N 1
ATOM 841 C CA . LYS A 1 101 ? 3.740 4.891 16.620 1.00 90.50 101 LYS A CA 1
ATOM 842 C C . LYS A 1 101 ? 2.620 3.842 16.653 1.00 90.50 101 LYS A C 1
ATOM 844 O O . LYS A 1 101 ? 2.086 3.538 17.717 1.00 90.50 101 LYS A O 1
ATOM 849 N N . THR A 1 102 ? 2.260 3.302 15.492 1.00 85.19 102 THR A N 1
ATOM 850 C CA . THR A 1 102 ? 1.198 2.301 15.315 1.00 85.19 102 THR A CA 1
ATOM 851 C C . THR A 1 102 ? 1.635 1.214 14.331 1.00 85.19 102 THR A C 1
ATOM 853 O O . THR A 1 102 ? 2.526 1.427 13.511 1.00 85.19 102 THR A O 1
ATOM 856 N N . SER A 1 103 ? 1.022 0.034 14.410 1.00 72.50 103 SER A N 1
ATOM 857 C CA . SER A 1 103 ? 1.397 -1.150 13.619 1.00 72.50 103 SER A CA 1
ATOM 858 C C . SER A 1 103 ? 0.187 -1.925 13.080 1.00 72.50 103 SER A C 1
ATOM 860 O O . SER A 1 103 ? 0.216 -3.151 12.984 1.00 72.50 103 SER A O 1
ATOM 862 N N . SER A 1 104 ? -0.894 -1.226 12.719 1.00 70.44 104 SER A N 1
ATOM 863 C CA . SER A 1 104 ? -2.088 -1.865 12.146 1.00 70.44 104 SER A CA 1
ATOM 864 C C . SER A 1 104 ? -1.832 -2.459 10.749 1.00 70.44 104 SER A C 1
ATOM 866 O O . SER A 1 104 ? -0.890 -2.079 10.053 1.00 70.44 104 SER A O 1
ATOM 868 N N . ASN A 1 105 ? -2.690 -3.381 10.300 1.00 67.12 105 ASN A N 1
ATOM 869 C CA . ASN A 1 105 ? -2.571 -3.961 8.955 1.00 67.12 105 ASN A CA 1
ATOM 870 C C . ASN A 1 105 ? -2.676 -2.892 7.856 1.00 67.12 105 ASN A C 1
ATOM 872 O O . ASN A 1 105 ? -1.856 -2.892 6.942 1.00 67.12 105 ASN A O 1
ATOM 876 N N . ASN A 1 106 ? -3.601 -1.932 7.994 1.00 68.31 106 ASN A N 1
ATOM 877 C CA . ASN A 1 106 ? -3.697 -0.775 7.094 1.00 68.31 106 ASN A CA 1
ATOM 878 C C . ASN A 1 106 ? -2.379 0.002 7.049 1.00 68.31 106 ASN A C 1
ATOM 880 O O . ASN A 1 106 ? -1.917 0.382 5.980 1.00 68.31 106 ASN A O 1
ATOM 884 N N . ALA A 1 107 ? -1.741 0.175 8.208 1.00 67.62 107 ALA A N 1
ATOM 885 C CA . ALA A 1 107 ? -0.447 0.823 8.307 1.00 67.62 107 ALA A CA 1
ATOM 886 C C . ALA A 1 107 ? 0.591 0.087 7.426 1.00 67.62 107 ALA A C 1
ATOM 888 O O . ALA A 1 107 ? 1.255 0.708 6.601 1.00 67.62 107 ALA A O 1
ATOM 889 N N . ARG A 1 108 ? 0.691 -1.244 7.514 1.00 70.75 108 ARG A N 1
ATOM 890 C CA . ARG A 1 108 ? 1.655 -2.018 6.710 1.00 70.75 108 ARG A CA 1
ATOM 891 C C . ARG A 1 108 ? 1.425 -1.903 5.198 1.00 70.75 108 ARG A C 1
ATOM 893 O O . ARG A 1 108 ? 2.398 -1.838 4.455 1.00 70.75 108 ARG A O 1
ATOM 900 N N . GLN A 1 109 ? 0.171 -1.862 4.745 1.00 73.75 109 GLN A N 1
ATOM 901 C CA . GLN A 1 109 ? -0.146 -1.635 3.327 1.00 73.75 109 GLN A CA 1
ATOM 902 C C . GLN A 1 109 ? 0.346 -0.252 2.865 1.00 73.75 109 GLN A C 1
ATOM 904 O O . GLN A 1 109 ? 0.939 -0.127 1.797 1.00 73.75 109 GLN A O 1
ATOM 909 N N . MET A 1 110 ? 0.171 0.770 3.707 1.00 71.69 110 MET A N 1
ATOM 910 C CA . MET A 1 110 ? 0.654 2.128 3.436 1.00 71.69 110 MET A CA 1
ATOM 911 C C . MET A 1 110 ? 2.183 2.237 3.481 1.00 71.69 110 MET A C 1
ATOM 913 O O . MET A 1 110 ? 2.757 3.012 2.722 1.00 71.69 110 MET A O 1
ATOM 917 N N . GLN A 1 111 ? 2.855 1.443 4.320 1.00 75.69 111 GLN A N 1
ATOM 918 C CA . GLN A 1 111 ? 4.317 1.353 4.313 1.00 75.69 111 GLN A CA 1
ATOM 919 C C . GLN A 1 111 ? 4.830 0.818 2.977 1.00 75.69 111 GLN A C 1
ATOM 921 O O . GLN A 1 111 ? 5.694 1.444 2.385 1.00 75.69 111 GLN A O 1
ATOM 926 N N . LEU A 1 112 ? 4.248 -0.269 2.456 1.00 74.56 112 LEU A N 1
ATOM 927 C CA . LEU A 1 112 ? 4.624 -0.808 1.142 1.00 74.56 112 LEU A CA 1
ATOM 928 C C . LEU A 1 112 ? 4.436 0.223 0.021 1.00 74.56 112 LEU A C 1
ATOM 930 O O . LEU A 1 112 ? 5.264 0.319 -0.883 1.00 74.56 112 LEU A O 1
ATOM 934 N N . PHE A 1 113 ? 3.365 1.016 0.094 1.00 72.62 113 PHE A N 1
ATOM 935 C CA . PHE A 1 113 ? 3.147 2.125 -0.829 1.00 72.62 113 PHE A CA 1
ATOM 936 C C . PHE A 1 113 ? 4.249 3.192 -0.719 1.00 72.62 113 PHE A C 1
ATOM 938 O O . P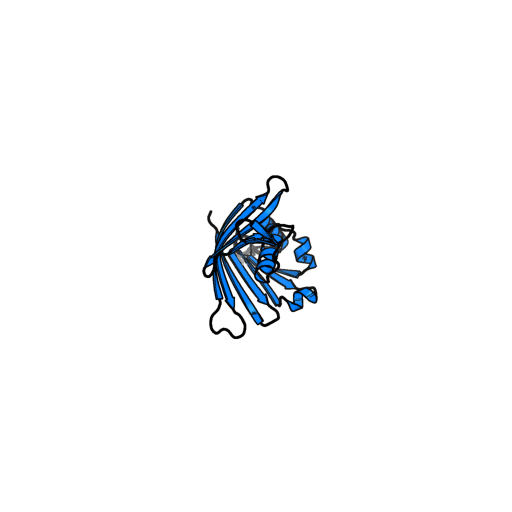HE A 1 113 ? 4.776 3.627 -1.744 1.00 72.62 113 PHE A O 1
ATOM 945 N N . LEU A 1 114 ? 4.659 3.574 0.496 1.00 75.75 114 LEU A N 1
ATOM 946 C CA . LEU A 1 114 ? 5.779 4.499 0.674 1.00 75.75 114 LEU A CA 1
ATOM 947 C C . LEU A 1 114 ? 7.111 3.898 0.205 1.00 75.75 114 LEU A C 1
ATOM 949 O O . LEU A 1 114 ? 7.887 4.609 -0.429 1.00 75.75 114 LEU A O 1
ATOM 953 N N . ASP A 1 115 ? 7.376 2.619 0.472 1.00 77.38 115 ASP A N 1
ATOM 954 C CA . ASP A 1 115 ? 8.608 1.932 0.062 1.00 77.38 115 ASP A CA 1
ATOM 955 C C . ASP A 1 115 ? 8.741 1.937 -1.473 1.00 77.38 115 ASP A C 1
ATOM 957 O O . ASP A 1 115 ? 9.806 2.241 -2.017 1.00 77.38 115 ASP A O 1
ATOM 961 N N . LEU A 1 116 ? 7.625 1.716 -2.180 1.00 74.44 116 LEU A N 1
ATOM 962 C CA . LEU A 1 116 ? 7.540 1.835 -3.636 1.00 74.44 116 LEU A CA 1
ATOM 963 C C . LEU A 1 116 ? 7.816 3.264 -4.126 1.00 74.44 116 LEU A C 1
ATOM 965 O O . LEU A 1 116 ? 8.592 3.453 -5.059 1.00 74.44 116 LEU A O 1
ATOM 969 N N . LEU A 1 117 ? 7.202 4.278 -3.511 1.00 69.25 117 LEU A N 1
ATOM 970 C CA . LEU A 1 117 ? 7.360 5.682 -3.921 1.00 69.25 117 LEU A CA 1
ATOM 971 C C . LEU A 1 117 ? 8.734 6.266 -3.596 1.00 69.25 117 LEU A C 1
ATOM 973 O O . LEU A 1 117 ? 9.227 7.144 -4.313 1.00 69.25 117 LEU A O 1
ATOM 977 N N . SER A 1 118 ? 9.323 5.813 -2.492 1.00 68.38 118 SER A N 1
ATOM 978 C CA . SER A 1 118 ? 10.707 6.098 -2.104 1.00 68.38 118 SER A CA 1
ATOM 979 C C . SER A 1 118 ? 11.678 5.392 -3.048 1.00 68.38 118 SER A C 1
ATOM 981 O O . SER A 1 118 ? 12.823 5.813 -3.189 1.00 68.38 118 SER A O 1
ATOM 983 N N . GLY A 1 119 ? 11.191 4.352 -3.734 1.00 61.53 119 GLY A N 1
ATOM 984 C CA . GLY A 1 119 ? 11.913 3.492 -4.655 1.00 61.53 119 GLY A CA 1
ATOM 985 C C . GLY A 1 119 ? 13.145 2.879 -4.012 1.00 61.53 119 GLY A C 1
ATOM 986 O O . GLY A 1 119 ? 14.196 2.770 -4.645 1.00 61.53 119 GLY A O 1
ATOM 987 N N . ASP A 1 120 ? 12.994 2.423 -2.766 1.00 71.44 120 ASP A N 1
ATOM 988 C CA . ASP A 1 120 ? 13.896 1.410 -2.226 1.00 71.44 120 ASP A CA 1
ATOM 989 C C . ASP A 1 120 ? 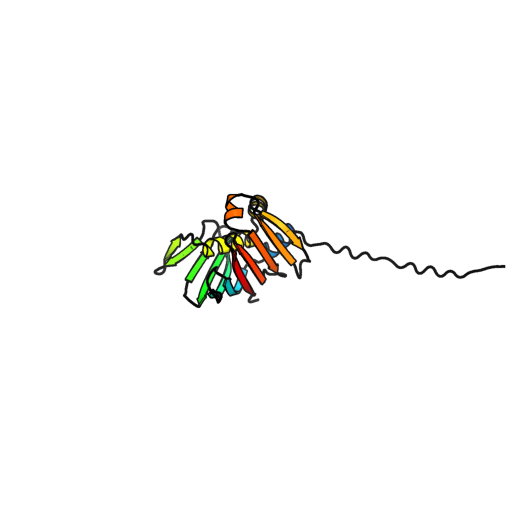13.580 0.071 -2.909 1.00 71.44 120 ASP A C 1
ATOM 991 O O . ASP A 1 120 ? 13.030 -0.882 -2.352 1.00 71.44 120 ASP A O 1
ATOM 995 N N . TRP A 1 121 ? 13.874 0.054 -4.205 1.00 73.69 121 TRP A N 1
ATOM 996 C CA . TRP A 1 121 ? 13.583 -1.031 -5.120 1.00 73.69 121 TRP A CA 1
ATOM 997 C C . TRP A 1 121 ? 14.258 -2.322 -4.667 1.00 73.69 121 TRP A C 1
ATOM 999 O O . TRP A 1 121 ? 13.702 -3.412 -4.771 1.00 73.69 121 TRP A O 1
ATOM 1009 N N . HIS A 1 122 ? 15.433 -2.182 -4.057 1.00 77.38 122 HIS A N 1
ATOM 1010 C CA . HIS A 1 122 ? 16.206 -3.297 -3.552 1.00 77.38 122 HIS A CA 1
ATOM 1011 C C . HIS A 1 122 ? 15.534 -3.987 -2.355 1.00 77.38 122 HIS A C 1
ATOM 1013 O O . HIS A 1 122 ? 15.621 -5.211 -2.213 1.00 77.38 122 HIS A O 1
ATOM 1019 N N . VAL A 1 123 ? 14.831 -3.236 -1.498 1.00 78.31 123 VAL A N 1
ATOM 1020 C CA . VAL A 1 123 ? 13.990 -3.820 -0.441 1.00 78.31 123 VAL A CA 1
ATOM 1021 C C . VAL A 1 123 ? 12.821 -4.600 -1.044 1.00 78.31 123 VAL A C 1
ATOM 1023 O O . VAL A 1 123 ? 12.564 -5.731 -0.616 1.00 78.31 123 VAL A O 1
ATOM 1026 N N . LEU A 1 124 ? 12.164 -4.059 -2.075 1.00 81.56 124 LEU A N 1
ATOM 1027 C CA . LEU A 1 124 ? 11.076 -4.753 -2.770 1.00 81.56 124 LEU A CA 1
ATOM 1028 C C . LEU A 1 124 ? 11.556 -6.043 -3.448 1.00 81.56 124 LEU A C 1
ATOM 1030 O O . LEU A 1 124 ? 10.934 -7.084 -3.260 1.00 81.56 124 LEU A O 1
ATOM 1034 N N . GLU A 1 125 ? 12.689 -6.028 -4.150 1.00 87.31 125 GLU A N 1
ATOM 1035 C CA . GLU A 1 125 ? 13.255 -7.209 -4.821 1.00 87.31 125 GLU A CA 1
ATOM 1036 C C . GLU A 1 125 ? 13.664 -8.326 -3.858 1.00 87.31 125 GLU A C 1
ATOM 1038 O O . GLU A 1 125 ? 13.577 -9.513 -4.192 1.00 87.31 125 GLU A O 1
ATOM 1043 N N . LYS A 1 126 ? 14.113 -7.979 -2.649 1.00 88.50 126 LYS A N 1
ATOM 1044 C CA . LYS A 1 126 ? 14.421 -8.969 -1.607 1.00 88.50 126 LYS A CA 1
ATOM 1045 C C . LYS A 1 126 ? 13.160 -9.636 -1.069 1.00 88.50 126 LYS A C 1
ATOM 1047 O O . LYS A 1 126 ? 13.172 -10.827 -0.758 1.00 88.50 126 LYS A O 1
ATOM 1052 N N . ALA A 1 127 ? 12.081 -8.871 -0.947 1.00 87.69 127 ALA A N 1
ATOM 1053 C CA . ALA A 1 127 ? 10.827 -9.315 -0.357 1.00 87.69 127 ALA A CA 1
ATOM 1054 C C . ALA A 1 127 ? 9.894 -10.013 -1.366 1.00 87.69 127 ALA A C 1
ATOM 1056 O O . ALA A 1 127 ? 9.174 -10.946 -0.989 1.00 87.69 127 ALA A O 1
ATOM 1057 N N . PHE A 1 128 ? 9.939 -9.606 -2.636 1.00 91.81 128 PHE A N 1
ATOM 1058 C CA . PHE A 1 128 ? 8.991 -9.985 -3.679 1.00 91.81 128 PHE A CA 1
ATOM 1059 C C . PHE A 1 128 ? 9.684 -10.348 -4.998 1.00 91.81 128 PHE A C 1
ATOM 1061 O O . PHE A 1 128 ? 10.777 -9.889 -5.329 1.00 91.81 128 PHE A O 1
ATOM 1068 N N . GLU A 1 129 ? 9.038 -11.221 -5.757 1.00 94.56 129 GLU A N 1
ATOM 1069 C CA . GLU A 1 129 ? 9.246 -11.395 -7.188 1.00 94.56 129 GLU A CA 1
ATOM 1070 C C . GLU A 1 129 ? 8.375 -10.384 -7.929 1.00 94.56 129 GLU A C 1
ATOM 1072 O O . GLU A 1 129 ? 7.215 -10.183 -7.566 1.00 94.56 129 GLU A O 1
ATOM 1077 N N . LEU A 1 130 ? 8.957 -9.716 -8.920 1.00 93.06 130 LEU A N 1
ATOM 1078 C CA . LEU A 1 130 ? 8.403 -8.518 -9.537 1.00 93.06 130 LEU A CA 1
ATOM 1079 C C . LEU A 1 130 ? 8.201 -8.795 -11.018 1.00 93.06 130 LEU A C 1
ATOM 1081 O O . LEU A 1 130 ? 9.143 -9.158 -11.717 1.00 93.06 130 LEU A O 1
ATOM 1085 N N . THR A 1 131 ? 6.973 -8.625 -11.493 1.00 94.38 131 THR A N 1
ATOM 1086 C CA . THR A 1 131 ? 6.648 -8.774 -12.913 1.00 94.38 131 THR A CA 1
ATOM 1087 C C . THR A 1 131 ? 5.980 -7.502 -13.403 1.00 94.38 131 THR A C 1
ATOM 1089 O O . THR A 1 131 ? 5.004 -7.039 -12.814 1.00 94.38 131 THR A O 1
ATOM 1092 N N . ALA A 1 132 ? 6.543 -6.908 -14.451 1.00 94.44 132 ALA A N 1
ATOM 1093 C CA . ALA A 1 132 ? 6.012 -5.706 -15.073 1.00 94.44 132 ALA A CA 1
ATOM 1094 C C . ALA A 1 132 ? 5.470 -6.027 -16.463 1.00 94.44 132 ALA A C 1
ATOM 1096 O O . ALA A 1 132 ? 5.982 -6.904 -17.160 1.00 94.44 132 ALA A O 1
ATOM 1097 N N . ASN A 1 133 ? 4.425 -5.308 -16.852 1.00 94.88 133 ASN A N 1
ATOM 1098 C CA . ASN A 1 133 ? 3.834 -5.382 -18.178 1.00 94.88 133 ASN A CA 1
ATOM 1099 C C . ASN A 1 133 ? 3.334 -3.995 -18.606 1.00 94.88 133 ASN A C 1
ATOM 1101 O O . ASN A 1 133 ? 3.041 -3.146 -17.758 1.00 94.88 133 ASN A O 1
ATOM 1105 N N . GLY A 1 134 ? 3.192 -3.793 -19.914 1.00 94.25 134 GLY A N 1
ATOM 1106 C CA . GLY A 1 134 ? 2.767 -2.534 -20.518 1.00 94.25 134 GLY A CA 1
ATOM 1107 C C . GLY A 1 134 ? 3.934 -1.596 -20.824 1.00 94.25 134 GLY A C 1
ATOM 1108 O O . GLY A 1 134 ? 5.041 -2.041 -2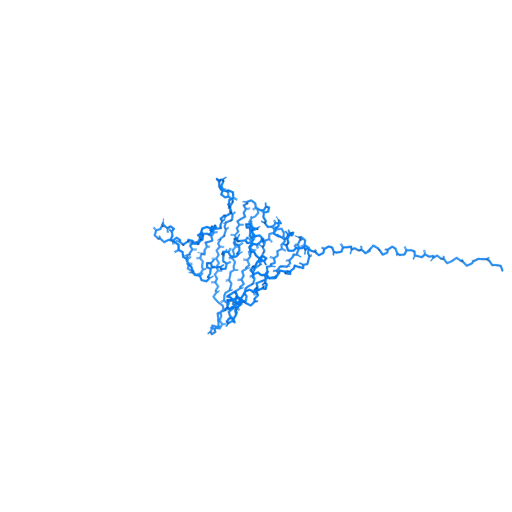1.133 1.00 94.25 134 GLY A O 1
ATOM 1109 N N . ASP A 1 135 ? 3.669 -0.293 -20.758 1.00 93.25 135 ASP A N 1
ATOM 1110 C CA . ASP A 1 135 ? 4.627 0.772 -21.061 1.00 93.25 135 ASP A CA 1
ATOM 1111 C C . ASP A 1 135 ? 4.565 1.915 -20.028 1.00 93.25 135 ASP A C 1
ATOM 1113 O O . 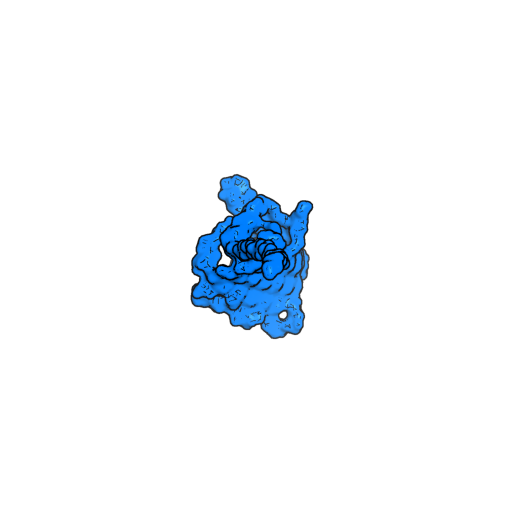ASP A 1 135 ? 3.799 1.874 -19.068 1.00 93.25 135 ASP A O 1
ATOM 1117 N N . SER A 1 136 ? 5.363 2.971 -20.212 1.00 88.62 136 SER A N 1
ATOM 1118 C CA . SER A 1 136 ? 5.418 4.110 -19.278 1.00 88.62 136 SER A CA 1
ATOM 1119 C C . SER A 1 136 ? 4.102 4.878 -19.120 1.00 88.62 136 SER A C 1
ATOM 1121 O O . SER A 1 136 ? 3.915 5.574 -18.118 1.00 88.62 136 SER A O 1
ATOM 1123 N N . LYS A 1 137 ? 3.173 4.763 -20.072 1.00 92.12 137 LYS A N 1
ATOM 1124 C CA . LYS A 1 137 ? 1.869 5.436 -20.043 1.00 92.12 137 LYS A CA 1
ATOM 1125 C C . LYS A 1 137 ? 0.788 4.567 -19.423 1.00 92.12 137 LYS A C 1
ATOM 1127 O O . LYS A 1 137 ? -0.159 5.125 -18.876 1.00 92.12 137 LYS A O 1
ATOM 1132 N N . GLN A 1 138 ? 0.904 3.247 -19.520 1.00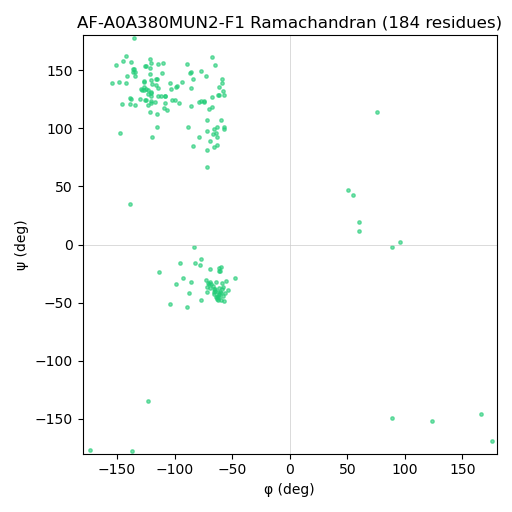 95.19 138 GLN A N 1
ATOM 1133 C CA . GLN A 1 138 ? -0.009 2.289 -18.906 1.00 95.19 138 GLN A CA 1
ATOM 1134 C C . GLN A 1 138 ? 0.763 1.037 -18.504 1.00 95.19 138 GLN A C 1
ATOM 1136 O O . GLN A 1 138 ? 0.976 0.131 -19.312 1.00 95.19 138 GLN A O 1
ATOM 1141 N N . TRP A 1 139 ? 1.161 0.985 -17.238 1.00 95.38 139 TRP A N 1
ATOM 1142 C CA . TRP A 1 139 ? 1.912 -0.134 -16.688 1.00 95.38 139 TRP A CA 1
ATOM 1143 C C . TRP A 1 139 ? 1.118 -0.879 -15.625 1.00 95.38 139 TRP A C 1
ATOM 1145 O O . TRP A 1 139 ? 0.230 -0.344 -14.955 1.00 95.38 139 TRP A O 1
ATOM 1155 N N . THR A 1 140 ? 1.475 -2.147 -15.464 1.00 96.56 140 THR A N 1
ATOM 1156 C CA . THR A 1 140 ? 1.073 -2.987 -14.338 1.00 96.56 140 THR A CA 1
ATOM 1157 C C . THR A 1 140 ? 2.320 -3.613 -13.736 1.00 96.56 140 THR A C 1
ATOM 1159 O O . THR A 1 140 ? 3.155 -4.137 -14.469 1.00 96.56 140 THR A O 1
ATOM 1162 N N . LEU A 1 141 ? 2.434 -3.567 -12.412 1.00 94.25 141 LEU A N 1
ATOM 1163 C CA . LEU A 1 141 ? 3.501 -4.189 -11.641 1.00 94.25 141 LEU A CA 1
ATOM 1164 C C . LEU A 1 141 ? 2.882 -5.137 -10.611 1.00 94.25 141 LEU A C 1
ATOM 1166 O O . LEU A 1 141 ? 2.113 -4.707 -9.754 1.00 94.25 141 LEU A O 1
ATOM 1170 N N . VAL A 1 142 ? 3.218 -6.421 -10.692 1.00 95.50 142 VAL A N 1
ATOM 1171 C CA . VAL A 1 142 ? 2.750 -7.451 -9.758 1.00 95.50 142 VAL A CA 1
ATOM 1172 C C . VAL A 1 142 ? 3.903 -7.894 -8.866 1.00 95.50 142 VAL A C 1
ATOM 1174 O O . VAL A 1 142 ? 4.973 -8.265 -9.352 1.00 95.50 142 VAL A O 1
ATOM 1177 N N . LEU A 1 143 ? 3.661 -7.861 -7.558 1.00 93.62 143 LEU A N 1
ATOM 1178 C CA . LEU A 1 143 ? 4.563 -8.260 -6.484 1.00 93.62 143 LEU A CA 1
ATOM 1179 C C . LEU A 1 143 ? 4.074 -9.591 -5.902 1.00 93.62 143 LEU A C 1
ATOM 1181 O O . LEU A 1 143 ? 3.008 -9.656 -5.284 1.00 93.62 143 LEU A O 1
ATOM 1185 N N . THR A 1 144 ? 4.882 -10.640 -6.042 1.00 95.19 144 THR A N 1
ATOM 1186 C CA . THR A 1 144 ? 4.612 -11.964 -5.464 1.00 95.19 144 THR A CA 1
ATOM 1187 C C . THR A 1 144 ? 5.568 -12.233 -4.301 1.00 95.19 144 THR A C 1
ATOM 1189 O O . THR A 1 144 ? 6.782 -12.203 -4.495 1.00 95.19 144 THR A O 1
ATOM 1192 N N . PRO A 1 145 ? 5.089 -12.491 -3.074 1.00 93.94 145 PRO A N 1
ATOM 1193 C CA . PRO A 1 145 ? 5.958 -12.683 -1.914 1.00 93.94 145 PRO A CA 1
ATOM 1194 C C . PRO A 1 145 ? 6.971 -13.825 -2.069 1.00 93.94 145 PRO A C 1
ATOM 1196 O O . PRO A 1 145 ? 6.601 -14.958 -2.379 1.00 93.94 145 PRO A O 1
ATOM 1199 N N . LYS A 1 146 ? 8.247 -13.574 -1.747 1.00 94.75 146 LYS A N 1
ATOM 1200 C CA . LYS A 1 146 ? 9.303 -14.607 -1.740 1.00 94.75 146 LYS A CA 1
ATOM 1201 C C . LYS A 1 146 ? 9.389 -15.346 -0.407 1.00 94.75 146 LYS A C 1
ATOM 1203 O O . LYS A 1 146 ? 9.530 -16.569 -0.377 1.00 94.75 146 LYS A O 1
ATOM 1208 N N . THR A 1 147 ? 9.286 -14.617 0.704 1.00 89.62 147 THR A N 1
ATOM 1209 C CA . THR A 1 147 ? 9.540 -15.162 2.046 1.00 89.62 147 THR A CA 1
ATOM 1210 C C . THR A 1 147 ? 8.305 -15.824 2.651 1.00 89.62 147 THR A C 1
ATOM 1212 O O . THR A 1 147 ? 7.176 -15.381 2.446 1.00 89.62 147 THR A O 1
ATOM 1215 N N . THR A 1 148 ? 8.508 -16.860 3.469 1.00 89.62 148 THR A N 1
ATOM 1216 C CA . THR A 1 148 ? 7.418 -17.563 4.167 1.00 89.62 148 THR A CA 1
ATOM 1217 C C . THR A 1 148 ? 6.592 -16.626 5.046 1.00 89.62 148 THR A C 1
ATOM 1219 O O . THR A 1 148 ? 5.377 -16.775 5.134 1.00 89.62 148 THR A O 1
ATOM 1222 N N . THR A 1 149 ? 7.229 -15.641 5.681 1.00 86.50 149 THR A N 1
ATOM 1223 C CA . THR A 1 149 ? 6.537 -14.646 6.509 1.00 86.50 149 THR A CA 1
ATOM 1224 C C . THR A 1 149 ? 5.591 -13.791 5.674 1.00 86.50 149 THR A C 1
ATOM 1226 O O . THR A 1 149 ? 4.444 -13.607 6.065 1.00 86.50 149 THR A O 1
ATOM 1229 N N . LEU A 1 150 ? 6.036 -13.311 4.509 1.00 86.94 150 LEU A N 1
ATOM 1230 C CA . LEU A 1 150 ? 5.191 -12.501 3.634 1.00 86.94 150 LEU A CA 1
ATOM 1231 C C . LEU A 1 150 ? 4.104 -13.335 2.955 1.00 86.94 150 LEU A C 1
ATOM 1233 O O . LEU A 1 150 ? 2.977 -12.867 2.880 1.00 86.94 150 LEU A O 1
ATOM 1237 N N . LYS A 1 151 ? 4.387 -14.585 2.565 1.00 91.88 151 LYS A N 1
ATOM 1238 C CA . LYS A 1 151 ? 3.389 -15.519 2.002 1.00 91.88 151 LYS A CA 1
ATOM 1239 C C . LYS A 1 151 ? 2.238 -15.847 2.961 1.00 91.88 151 LYS A C 1
ATOM 1241 O O . LYS A 1 151 ? 1.174 -16.257 2.519 1.00 91.88 151 LYS A O 1
ATOM 1246 N N . LYS A 1 152 ? 2.436 -15.688 4.275 1.00 89.12 152 LYS A N 1
ATOM 1247 C CA . LYS A 1 152 ? 1.361 -15.817 5.278 1.00 89.12 152 LYS A CA 1
ATOM 1248 C C . LYS A 1 152 ? 0.451 -14.592 5.346 1.00 89.12 152 LYS A C 1
ATOM 1250 O O . LYS A 1 152 ? -0.616 -14.675 5.940 1.00 89.12 152 LYS A O 1
ATOM 1255 N N . ILE A 1 153 ? 0.901 -13.461 4.811 1.00 85.25 153 ILE A N 1
ATOM 1256 C CA . ILE A 1 153 ? 0.192 -12.182 4.873 1.00 85.25 153 ILE A CA 1
ATOM 1257 C C . ILE A 1 153 ? -0.439 -11.893 3.516 1.00 85.25 153 ILE A C 1
ATOM 1259 O O . ILE A 1 153 ? -1.633 -11.641 3.439 1.00 85.25 153 ILE A O 1
ATOM 1263 N N . PHE A 1 154 ? 0.352 -11.978 2.451 1.00 89.69 154 PHE A N 1
ATOM 1264 C CA . PHE A 1 154 ? -0.034 -11.630 1.094 1.00 89.69 154 PHE A CA 1
ATOM 1265 C C . PHE A 1 154 ? -0.017 -12.864 0.195 1.00 89.69 154 PHE A C 1
ATOM 1267 O O . PHE A 1 154 ? 0.869 -13.714 0.298 1.00 89.69 154 PHE A O 1
ATOM 1274 N N . HIS A 1 155 ? -0.987 -12.924 -0.706 1.00 93.25 155 HIS A N 1
ATOM 1275 C CA . HIS A 1 155 ? -0.960 -13.770 -1.886 1.00 93.25 155 HIS A CA 1
ATOM 1276 C C . HIS A 1 155 ? -0.308 -13.019 -3.051 1.00 93.25 155 HIS A C 1
ATOM 1278 O O . HIS A 1 155 ? 0.681 -13.489 -3.612 1.00 93.25 155 HIS A O 1
ATOM 1284 N N . SER A 1 156 ? -0.814 -11.823 -3.356 1.00 94.88 156 SER A N 1
ATOM 1285 C CA . SER A 1 156 ? -0.331 -10.968 -4.437 1.00 94.88 156 SER A CA 1
ATOM 1286 C C . SER A 1 156 ? -0.567 -9.491 -4.100 1.00 94.88 156 SER A C 1
ATOM 1288 O O . SER A 1 156 ? -1.445 -9.148 -3.301 1.00 94.88 156 SER A O 1
ATOM 1290 N N . ILE A 1 157 ? 0.237 -8.606 -4.688 1.00 92.88 157 ILE A N 1
ATOM 1291 C CA . ILE A 1 157 ? -0.030 -7.165 -4.712 1.00 92.88 157 ILE A CA 1
ATOM 1292 C C . ILE A 1 157 ? 0.105 -6.704 -6.159 1.00 92.88 157 ILE A C 1
ATOM 1294 O O . ILE A 1 157 ? 1.142 -6.920 -6.781 1.00 92.88 157 ILE A O 1
ATOM 1298 N N . THR A 1 158 ? -0.929 -6.063 -6.691 1.00 94.94 158 THR A N 1
ATOM 1299 C CA . THR A 1 158 ? -0.952 -5.534 -8.055 1.00 94.94 158 THR A CA 1
ATOM 1300 C C . THR A 1 158 ? -1.035 -4.019 -8.018 1.00 94.94 158 THR A C 1
ATOM 1302 O O . THR A 1 158 ? -1.910 -3.438 -7.384 1.00 94.94 158 THR A O 1
ATOM 1305 N N . LEU A 1 159 ? -0.127 -3.373 -8.732 1.00 93.88 159 LEU A N 1
ATOM 1306 C CA . LEU A 1 159 ? -0.013 -1.930 -8.853 1.00 93.88 159 LEU A CA 1
ATOM 1307 C C . LEU A 1 159 ? -0.261 -1.560 -10.310 1.00 93.88 159 LEU A C 1
ATOM 1309 O O . LEU A 1 159 ? 0.258 -2.226 -11.207 1.00 93.88 159 LEU A O 1
ATOM 1313 N N . LYS A 1 160 ? -1.029 -0.502 -10.564 1.00 95.19 160 LYS A N 1
ATOM 1314 C CA . LYS A 1 160 ? -1.236 0.015 -11.922 1.00 95.19 160 LYS A CA 1
ATOM 1315 C C . LYS A 1 160 ? -1.095 1.521 -11.944 1.00 95.19 160 LYS A C 1
ATOM 1317 O O . LYS A 1 160 ? -1.450 2.204 -10.978 1.00 95.19 160 LYS A O 1
ATOM 1322 N N . GLY A 1 161 ? -0.622 2.034 -13.068 1.00 94.00 161 GLY A N 1
ATOM 1323 C CA . GLY A 1 161 ? -0.455 3.463 -13.216 1.00 94.00 161 GLY A CA 1
ATOM 1324 C C . GLY A 1 161 ? -0.058 3.911 -14.608 1.00 94.00 161 GLY A C 1
ATOM 1325 O O . GLY A 1 161 ? 0.053 3.137 -15.557 1.00 94.00 161 GLY A O 1
ATOM 1326 N N . ASN A 1 162 ? 0.144 5.216 -14.679 1.00 92.75 162 ASN A N 1
ATOM 1327 C CA . ASN A 1 162 ? 0.714 5.954 -15.792 1.00 92.75 162 ASN A CA 1
ATOM 1328 C C . ASN A 1 162 ? 1.924 6.725 -15.244 1.00 92.75 162 ASN A C 1
ATOM 1330 O O . ASN A 1 162 ? 2.683 6.177 -14.447 1.00 92.75 162 ASN A O 1
ATOM 1334 N N . GLN A 1 163 ? 2.095 8.006 -15.569 1.00 89.19 163 GLN A N 1
ATOM 1335 C CA . GLN A 1 163 ? 3.029 8.884 -14.854 1.00 89.19 163 GLN A CA 1
ATOM 1336 C C . GLN A 1 163 ? 2.906 8.800 -13.314 1.00 89.19 163 GLN A C 1
ATOM 1338 O O . GLN A 1 163 ? 3.905 8.962 -12.614 1.00 89.19 163 GLN A O 1
ATOM 1343 N N . TYR A 1 164 ? 1.713 8.491 -12.799 1.00 89.25 164 TYR A N 1
ATOM 1344 C CA . TYR A 1 164 ? 1.410 8.303 -11.383 1.00 89.25 164 TYR A CA 1
ATOM 1345 C C . TYR A 1 164 ? 0.868 6.897 -11.112 1.00 89.25 164 TYR A C 1
ATOM 1347 O O . TYR A 1 164 ? 0.284 6.263 -11.992 1.00 89.25 164 TYR A O 1
ATOM 1355 N N . LEU A 1 165 ? 1.007 6.426 -9.871 1.00 90.00 165 LEU A N 1
ATOM 1356 C CA . LEU A 1 165 ? 0.246 5.272 -9.398 1.00 90.00 165 LEU A CA 1
ATOM 1357 C C . LEU A 1 165 ? -1.235 5.658 -9.322 1.00 90.00 165 LEU A C 1
ATOM 1359 O O . LEU A 1 165 ? -1.577 6.655 -8.689 1.00 90.00 165 LEU A O 1
ATOM 1363 N N . THR A 1 166 ? -2.098 4.869 -9.952 1.00 93.50 166 THR A N 1
ATOM 1364 C CA . THR A 1 166 ? -3.545 5.125 -9.976 1.00 93.50 166 THR A CA 1
ATOM 1365 C C . THR A 1 166 ? -4.332 4.068 -9.222 1.00 93.50 166 THR A C 1
ATOM 1367 O O . THR A 1 166 ? -5.434 4.352 -8.775 1.00 93.50 166 THR A O 1
ATOM 1370 N N . HIS A 1 167 ? -3.784 2.861 -9.069 1.00 94.69 167 HIS A N 1
ATOM 1371 C CA . HIS A 1 167 ? -4.505 1.743 -8.475 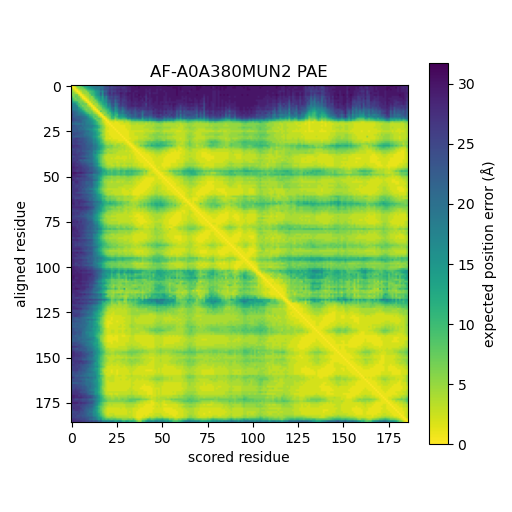1.00 94.69 167 HIS A CA 1
ATOM 1372 C C . HIS A 1 167 ? -3.576 0.792 -7.718 1.00 94.69 167 HIS A C 1
ATOM 1374 O O . HIS A 1 167 ? -2.494 0.448 -8.204 1.00 94.69 167 HIS A O 1
ATOM 1380 N N . ILE A 1 168 ? -4.043 0.317 -6.565 1.00 93.62 168 ILE A N 1
ATOM 1381 C CA . ILE A 1 168 ? -3.446 -0.788 -5.814 1.00 93.62 168 ILE A CA 1
ATOM 1382 C C . ILE A 1 168 ? -4.522 -1.831 -5.535 1.00 93.62 168 ILE A C 1
ATOM 1384 O O . ILE A 1 168 ? -5.586 -1.511 -5.012 1.00 93.62 168 ILE A O 1
ATOM 1388 N N . GLU A 1 169 ? -4.194 -3.088 -5.785 1.00 94.62 169 GLU A N 1
ATOM 1389 C CA . GLU A 1 169 ? -4.949 -4.244 -5.332 1.00 94.62 169 GLU A CA 1
ATOM 1390 C C . GLU A 1 169 ? -4.054 -5.123 -4.457 1.00 94.62 169 GLU A C 1
ATOM 1392 O O . GLU A 1 169 ? -2.930 -5.451 -4.834 1.00 94.62 169 GLU A O 1
ATOM 1397 N N . LEU A 1 170 ? -4.544 -5.496 -3.278 1.00 92.62 170 LEU A N 1
ATOM 1398 C CA . LEU A 1 170 ? -3.875 -6.411 -2.362 1.00 92.62 170 LEU A CA 1
ATOM 1399 C C . LEU A 1 170 ? -4.765 -7.616 -2.105 1.00 92.62 170 LEU A C 1
ATOM 1401 O O . LEU A 1 170 ? -5.905 -7.465 -1.659 1.00 92.62 170 LEU A O 1
ATOM 1405 N N . GLU A 1 171 ? -4.207 -8.800 -2.299 1.00 93.25 171 GLU A N 1
ATOM 1406 C CA . GLU A 1 171 ? -4.834 -10.062 -1.933 1.00 93.25 171 GLU A CA 1
ATOM 1407 C C . GLU A 1 171 ? -4.085 -10.636 -0.734 1.00 93.25 171 GLU A C 1
ATOM 1409 O O . GLU A 1 171 ? -2.886 -10.920 -0.802 1.00 93.25 171 GLU A O 1
ATOM 1414 N N . GLU A 1 172 ? -4.771 -10.780 0.395 1.00 90.44 172 GLU A N 1
ATOM 1415 C CA . GLU A 1 172 ? -4.200 -11.356 1.607 1.00 90.44 172 GLU A CA 1
ATOM 1416 C C . GLU A 1 172 ? -4.343 -12.885 1.585 1.00 90.44 172 GLU A C 1
ATOM 1418 O O . GLU A 1 172 ? -5.327 -13.437 1.092 1.00 90.44 172 GLU A O 1
ATOM 1423 N N . ALA A 1 173 ? -3.383 -13.600 2.175 1.00 89.50 173 ALA A N 1
ATOM 1424 C CA . ALA A 1 173 ? -3.353 -15.069 2.160 1.00 89.50 173 ALA A CA 1
ATOM 1425 C C . ALA A 1 173 ? -4.582 -15.715 2.833 1.00 89.50 173 ALA A C 1
ATOM 1427 O O . ALA A 1 173 ? -4.929 -16.861 2.556 1.00 89.50 173 ALA A O 1
ATOM 1428 N N . GLN A 1 174 ? -5.249 -14.971 3.718 1.00 87.88 174 GLN A N 1
ATOM 1429 C CA . GLN A 1 174 ? -6.461 -15.391 4.421 1.00 87.88 174 GLN A CA 1
ATOM 1430 C C . GLN A 1 174 ? -7.764 -15.185 3.621 1.00 87.88 174 GLN A C 1
ATOM 1432 O O . GLN A 1 174 ? -8.833 -15.579 4.094 1.00 87.88 174 GLN A O 1
ATOM 1437 N N . GLY A 1 175 ? -7.676 -14.614 2.413 1.00 88.38 175 GLY A N 1
ATOM 1438 C CA . GLY A 1 175 ? -8.801 -14.383 1.503 1.00 88.38 175 GLY A CA 1
ATOM 1439 C C . GLY A 1 175 ? -9.415 -12.983 1.574 1.00 88.38 175 GLY A C 1
ATOM 1440 O O . GLY A 1 175 ? -10.384 -12.723 0.866 1.00 88.38 175 GLY A O 1
ATOM 1441 N N . ASP A 1 176 ? -8.868 -12.087 2.401 1.00 92.00 176 ASP A N 1
ATOM 1442 C CA . ASP A 1 176 ? -9.248 -10.674 2.371 1.00 92.00 176 ASP A CA 1
ATOM 1443 C C . ASP A 1 176 ? -8.672 -10.009 1.115 1.00 92.00 176 ASP A C 1
ATOM 1445 O O . ASP A 1 176 ? -7.548 -10.301 0.700 1.00 92.00 176 ASP A O 1
ATOM 1449 N N . LYS A 1 177 ? -9.416 -9.063 0.541 1.00 93.44 177 LYS A N 1
ATOM 1450 C CA . LYS A 1 177 ? -8.973 -8.260 -0.604 1.00 93.44 177 LYS A CA 1
ATOM 1451 C C . LYS A 1 177 ? -9.117 -6.779 -0.294 1.00 93.44 177 LYS A C 1
ATOM 1453 O O . LYS A 1 177 ? -10.087 -6.361 0.332 1.00 93.44 177 LYS A O 1
ATOM 1458 N N . SER A 1 178 ? -8.156 -5.968 -0.712 1.00 92.00 178 SER A N 1
ATOM 1459 C CA . SER A 1 178 ? -8.247 -4.507 -0.638 1.00 92.00 178 SER A CA 1
ATOM 1460 C C . SER A 1 178 ? -7.970 -3.900 -2.005 1.00 92.00 178 SER A C 1
ATOM 1462 O O . SER A 1 178 ? -7.017 -4.303 -2.662 1.00 92.00 178 SER A O 1
ATOM 1464 N N . THR A 1 179 ? -8.775 -2.928 -2.417 1.00 94.88 179 THR A N 1
ATOM 1465 C CA . THR A 1 179 ? -8.527 -2.101 -3.602 1.00 94.88 179 THR A CA 1
ATOM 1466 C C . THR A 1 179 ? -8.434 -0.643 -3.183 1.00 94.88 179 THR A C 1
ATOM 1468 O O . THR A 1 179 ? -9.153 -0.210 -2.282 1.00 94.88 179 THR A O 1
ATOM 1471 N N . ILE A 1 180 ? -7.529 0.108 -3.802 1.00 94.25 180 ILE A N 1
ATOM 1472 C CA . ILE A 1 180 ? -7.359 1.543 -3.586 1.00 94.25 180 ILE A CA 1
ATOM 1473 C C . ILE A 1 180 ? -7.229 2.209 -4.948 1.00 94.25 180 ILE A C 1
ATOM 1475 O O . ILE A 1 180 ? -6.300 1.908 -5.693 1.00 94.25 180 ILE A O 1
ATOM 1479 N N . GLU A 1 181 ? -8.142 3.125 -5.241 1.00 96.38 181 GLU A N 1
ATOM 1480 C CA . GLU A 1 181 ? -8.092 4.014 -6.397 1.00 96.38 181 GLU A CA 1
ATOM 1481 C C . GLU A 1 181 ? -7.551 5.374 -5.962 1.00 96.38 181 GLU A C 1
ATOM 1483 O O . GLU A 1 181 ? -7.981 5.920 -4.942 1.00 96.38 181 GLU A O 1
ATOM 1488 N N . PHE A 1 182 ? -6.633 5.929 -6.747 1.00 94.00 182 PHE A N 1
ATOM 1489 C CA . PHE A 1 182 ? -6.015 7.226 -6.507 1.00 94.00 182 PHE A CA 1
ATOM 1490 C C . PHE A 1 182 ? -6.415 8.211 -7.599 1.00 94.00 182 PHE A C 1
ATOM 1492 O O . PHE A 1 182 ? -6.324 7.916 -8.792 1.00 94.00 182 PHE A O 1
ATOM 1499 N N . SER A 1 183 ? -6.771 9.418 -7.174 1.00 95.56 183 SER A N 1
ATOM 1500 C CA . SER A 1 183 ? -7.039 10.558 -8.047 1.00 95.56 183 SER A CA 1
ATOM 1501 C C . SER A 1 183 ? -6.062 11.683 -7.700 1.00 95.56 183 SER A C 1
ATOM 1503 O O . SER A 1 183 ? -6.349 12.465 -6.784 1.00 95.56 183 SER A O 1
ATOM 1505 N N . PRO A 1 184 ? -4.903 11.751 -8.381 1.00 90.88 184 PRO A N 1
ATOM 1506 C CA . PRO A 1 184 ? -3.945 12.835 -8.213 1.00 90.88 184 PRO A CA 1
ATOM 1507 C C . PRO A 1 184 ? -4.556 14.199 -8.533 1.00 90.88 184 PRO A C 1
ATOM 1509 O O . PRO A 1 184 ? -5.329 14.331 -9.483 1.00 90.88 184 PRO A O 1
ATOM 1512 N N . VAL A 1 185 ? -4.168 15.214 -7.768 1.00 86.38 185 VAL A N 1
ATOM 1513 C CA . VAL A 1 185 ? -4.397 16.624 -8.096 1.00 86.38 185 VAL A CA 1
ATOM 1514 C C . VAL A 1 185 ? -3.094 17.158 -8.690 1.00 86.38 185 VAL A C 1
ATOM 1516 O O . VAL A 1 185 ? -2.025 16.976 -8.105 1.00 86.38 185 VAL A O 1
ATOM 1519 N N . LEU A 1 186 ? -3.189 17.716 -9.898 1.00 69.25 186 LEU A N 1
ATOM 1520 C CA . LEU A 1 186 ? -2.062 18.179 -10.716 1.00 69.25 186 LEU A CA 1
ATOM 1521 C C . LEU A 1 186 ? -1.887 19.693 -10.626 1.00 69.25 186 LEU A C 1
ATOM 1523 O O . LEU A 1 186 ? -2.927 20.391 -10.609 1.00 69.25 186 LEU A O 1
#

Mean predicted aligned error: 8.04 Å

Foldseek 3Di:
DDDDPPPPPPPPPPVPPQPWDDPLNLLVLLQPPQKWKFKKWKWKFDPPDPGTDIWIDMKMWHQDPVPRWIKMWDFTPPDDTWTWIQTPVAIFTDDPNDTDHDDDPVRVVVNVVSCSSSSPVVVQVVQFDWDWGDDQAWIKIKTAGDDPVVLQFFRIWIWIHHSHTAKIWTATNVGMIMIMGTDIDD

Nearest PDB structures (foldseek):
  8t5j-assembly1_A  TM=8.462E-01  e=1.026E-12  Francisella philomiragia
  8otz-assembly1_Y  TM=3.656E-01  e=3.866E-01  Bos taurus
  8iyj-assembly1_O5  TM=2.324E-01  e=2.259E-01  Mus musculus
  8iyj-assembly1_U  TM=1.821E-01  e=4.542E-01  Mus musculus
  8i7r-assembly1_G6  TM=2.115E-01  e=2.158E+00  Mus musculus

Sequence (186 aa):
MIKRYLILILSALMTTWAYSITPEQIAIQLQQQKSLEGSFFQQRYLRGLEKPIESCGKYLIETIKETKEKQLIWQVEQPFKVNLKITSEGIFQEKNQKWQKTSSNNARQMQLFLDLLSGDWHVLEKAFELTANGDSKQWTLVLTPKTTTLKKIFHSITLKGNQYLTHIELEEAQGDKSTIEFSPVL

pLDDT: mean 84.8, std 13.06, range [39.28, 96.88]

Organism: NCBI:txid279832

Secondary structure (DSSP, 8-state):
-------------------PPPHHHHHHHHHT-SEEEEEEEEEEE-TT-SSPEEEEEEEEEEE-TTT--EEEEEEEEESS-EEEEEETTEEEEEETTEEEE---HHHHHHHHHHHHHHT-HHHHHHHEEEEEEE-SSSEEEEEEE-SHHHHTTEEEEEEEESSSEEEEEEEETTS-EEEEEEEEE-